Protein AF-A0A7K4GUJ5-F1 (afdb_monomer_lite)

pLDDT: mean 75.89, std 16.21, range [37.47, 93.31]

Radius of gyration: 22.15 Å; chains: 1; bounding box: 46×40×68 Å

Foldseek 3Di:
DDWDADPNDTFDFDPVLLVCLVPVLVVQLVVCCVVCVVVVLVCVCVLCVLLQVLLCVLQVHRWDWDSPPFTWTHDPPDDIDTDDPLLDCSSVLSSLVSCLVRQTDGPDPVLCVCSNVLSVQLSVQLVVVLSVLSSVLSSVLVSCVVVPDDNPVSNVVSSLVSLLVSLVSSCVSCVSVNCSRLVSVVVNVVVVVVVVVVVVVVVVVVPDDDDDDDDDDCVSVVCPSVVVSVVVVVVSVVVVVVD

Structure (mmCIF, N/CA/C/O backbone):
data_AF-A0A7K4GUJ5-F1
#
_entry.id   AF-A0A7K4GUJ5-F1
#
loop_
_atom_site.group_PDB
_atom_site.id
_atom_site.type_symbol
_atom_site.label_atom_id
_atom_site.label_alt_id
_atom_site.label_comp_id
_atom_site.label_asym_id
_atom_site.label_entity_id
_atom_site.label_seq_id
_atom_site.pdbx_PDB_ins_code
_atom_site.Cartn_x
_atom_site.Cartn_y
_atom_site.Cartn_z
_atom_site.occupancy
_atom_site.B_iso_or_equiv
_atom_site.auth_seq_id
_atom_site.auth_comp_id
_atom_site.auth_asym_id
_atom_site.auth_atom_id
_atom_site.pdbx_PDB_model_num
ATOM 1 N N . MET A 1 1 ? -16.084 -4.822 31.247 1.00 50.25 1 MET A N 1
ATOM 2 C CA . MET A 1 1 ? -15.534 -3.849 30.278 1.00 50.25 1 MET A CA 1
ATOM 3 C C . MET A 1 1 ? -14.056 -4.182 30.132 1.00 50.25 1 MET A C 1
ATOM 5 O O . MET A 1 1 ? -13.408 -4.280 31.162 1.00 50.25 1 MET A O 1
ATOM 9 N N . ILE A 1 2 ? -13.553 -4.478 28.930 1.00 56.59 2 ILE A N 1
ATOM 10 C CA . ILE A 1 2 ? -12.142 -4.864 28.743 1.00 56.59 2 ILE A CA 1
ATOM 11 C C . ILE A 1 2 ? -11.337 -3.574 28.574 1.00 56.59 2 ILE A C 1
ATOM 13 O O . ILE A 1 2 ? -11.556 -2.847 27.604 1.00 56.59 2 ILE A O 1
ATOM 17 N N . SER A 1 3 ? -10.479 -3.263 29.542 1.00 58.72 3 SER A N 1
ATOM 18 C CA . SER A 1 3 ? -9.472 -2.205 29.448 1.00 58.72 3 SER A CA 1
ATOM 19 C C . SER A 1 3 ? -8.118 -2.855 29.207 1.00 58.72 3 SER A C 1
ATOM 21 O O . SER A 1 3 ? -7.693 -3.683 30.012 1.00 58.72 3 SER A O 1
ATOM 23 N N . LEU A 1 4 ? -7.464 -2.486 28.108 1.00 64.81 4 LEU A N 1
ATOM 24 C CA . LEU A 1 4 ? -6.113 -2.936 27.790 1.00 64.81 4 LEU A CA 1
ATOM 25 C C . LEU A 1 4 ? -5.139 -1.817 28.152 1.00 64.81 4 LEU A C 1
ATOM 27 O O . LEU A 1 4 ? -5.344 -0.661 27.776 1.00 64.81 4 LEU A O 1
ATOM 31 N N . GLU A 1 5 ? -4.106 -2.161 28.913 1.00 67.06 5 GLU A N 1
ATOM 32 C CA . GLU A 1 5 ? -3.083 -1.220 29.353 1.00 67.06 5 GLU A CA 1
ATOM 33 C C . GLU A 1 5 ? -1.831 -1.388 28.489 1.00 67.06 5 GLU A C 1
ATOM 35 O O . GLU A 1 5 ? -1.254 -2.472 28.414 1.00 67.06 5 GLU A O 1
ATOM 40 N N . PHE A 1 6 ? -1.402 -0.309 27.837 1.00 69.38 6 PHE A N 1
ATOM 41 C CA . PHE A 1 6 ? -0.143 -0.259 27.094 1.00 69.38 6 PHE A CA 1
ATOM 42 C C . PHE A 1 6 ? 0.586 1.031 27.462 1.00 69.38 6 PHE A C 1
ATOM 44 O O . PHE A 1 6 ? 0.001 2.109 27.401 1.00 69.38 6 PHE A O 1
ATOM 51 N N . ARG A 1 7 ? 1.853 0.935 27.886 1.00 68.81 7 ARG A N 1
ATOM 52 C CA . ARG A 1 7 ? 2.652 2.075 28.393 1.00 68.81 7 ARG A CA 1
ATOM 53 C C . ARG A 1 7 ? 1.960 2.888 29.499 1.00 68.81 7 ARG A C 1
ATOM 55 O O . ARG A 1 7 ? 1.984 4.112 29.466 1.00 68.81 7 ARG A O 1
ATOM 62 N N . ARG A 1 8 ? 1.344 2.216 30.480 1.00 75.00 8 ARG A N 1
ATOM 63 C CA . ARG A 1 8 ? 0.594 2.850 31.591 1.00 75.00 8 ARG A CA 1
ATOM 64 C C . ARG A 1 8 ? -0.631 3.662 31.155 1.00 75.00 8 ARG A C 1
ATOM 66 O O . ARG A 1 8 ? -1.187 4.434 31.931 1.00 75.00 8 ARG A O 1
ATOM 73 N N . ILE A 1 9 ? -1.062 3.491 29.909 1.00 75.56 9 ILE A N 1
ATOM 74 C CA . ILE A 1 9 ? -2.242 4.138 29.356 1.00 75.56 9 ILE A CA 1
ATOM 75 C C . ILE A 1 9 ? -3.330 3.084 29.188 1.00 75.56 9 ILE A C 1
ATOM 77 O O . ILE A 1 9 ? -3.122 2.054 28.548 1.00 75.56 9 ILE A O 1
ATOM 81 N N . ASN A 1 10 ? -4.511 3.372 29.735 1.00 78.38 10 ASN A N 1
ATOM 82 C CA . ASN A 1 10 ? -5.691 2.528 29.592 1.00 78.38 10 ASN A CA 1
ATOM 83 C C . ASN A 1 10 ? -6.434 2.863 28.297 1.00 78.38 10 ASN A C 1
ATOM 85 O O . ASN A 1 10 ? -7.106 3.890 28.197 1.00 78.38 10 ASN A O 1
ATOM 89 N N . TYR A 1 11 ? -6.365 1.978 27.312 1.00 76.44 11 TYR A N 1
ATOM 90 C CA . TYR A 1 11 ? -7.096 2.132 26.061 1.00 76.44 11 TYR A CA 1
ATOM 91 C C . TYR A 1 11 ? -8.535 1.656 26.233 1.00 76.44 11 TYR A C 1
ATOM 93 O O . TYR A 1 11 ? -8.802 0.572 26.765 1.00 76.44 11 TYR A O 1
ATOM 101 N N . ARG A 1 12 ? -9.485 2.487 25.794 1.00 77.88 12 ARG A N 1
ATOM 102 C CA . ARG A 1 12 ? -10.918 2.193 25.861 1.00 77.88 12 ARG A CA 1
ATOM 103 C C . ARG A 1 12 ? -11.556 2.448 24.504 1.00 77.88 12 ARG A C 1
ATOM 105 O O . ARG A 1 12 ? -11.736 3.598 24.107 1.00 77.88 12 ARG A O 1
ATOM 112 N N . PHE A 1 13 ? -11.969 1.371 23.847 1.00 79.56 13 PHE A N 1
ATOM 113 C CA . PHE A 1 13 ? -12.686 1.412 22.573 1.00 79.56 13 PHE A CA 1
ATOM 114 C C . PHE A 1 13 ? -14.162 1.055 22.749 1.00 79.56 13 PHE A C 1
ATOM 116 O O . PHE A 1 13 ? -14.580 0.476 23.754 1.00 79.56 13 PHE A O 1
ATOM 123 N N . SER A 1 14 ? -14.982 1.443 21.774 1.00 80.56 14 SER A N 1
ATOM 124 C CA . SER A 1 14 ? -16.356 0.958 21.672 1.00 80.56 14 SER A CA 1
ATOM 125 C C . SER A 1 14 ? -16.379 -0.370 20.911 1.00 80.56 14 SER A C 1
ATOM 127 O O . SER A 1 14 ? -15.678 -0.531 19.914 1.00 80.56 14 SER A O 1
ATOM 129 N N . TRP A 1 15 ? -17.243 -1.305 21.314 1.00 74.75 15 TRP A N 1
ATOM 130 C CA . TRP A 1 15 ? -17.521 -2.506 20.511 1.00 74.75 15 TRP A CA 1
ATOM 131 C C . TRP A 1 15 ? -17.952 -2.156 19.093 1.00 74.75 15 TRP A C 1
ATOM 133 O O . TRP A 1 15 ? -17.469 -2.738 18.127 1.00 74.75 15 TRP A O 1
ATOM 143 N N . LYS A 1 16 ? -18.805 -1.134 18.978 1.00 83.75 16 LYS A N 1
ATOM 144 C CA . LYS A 1 16 ? -19.320 -0.666 17.694 1.00 83.75 16 LYS A CA 1
ATOM 145 C C . LYS A 1 16 ? -18.189 -0.168 16.789 1.00 83.75 16 LYS A C 1
ATOM 147 O O . LYS A 1 16 ? -18.120 -0.593 15.648 1.00 83.75 16 LYS A O 1
ATOM 152 N N . SER A 1 17 ? -17.266 0.652 17.305 1.00 81.44 17 SER A N 1
ATOM 153 C CA . SER A 1 17 ? -16.159 1.200 16.501 1.00 81.44 17 SER A CA 1
ATOM 154 C C . SER A 1 17 ? -15.204 0.118 16.002 1.00 81.44 17 SER A C 1
ATOM 156 O O . SER A 1 17 ? -14.648 0.229 14.918 1.00 81.44 17 SER A O 1
ATOM 158 N N . SER A 1 18 ? -15.034 -0.940 16.789 1.00 77.81 18 SER A N 1
ATOM 159 C CA . SER A 1 18 ? -14.088 -2.005 16.479 1.00 77.81 18 SER A CA 1
ATOM 160 C C . SER A 1 18 ? -14.662 -2.988 15.442 1.00 77.81 18 SER A C 1
ATOM 162 O O . SER A 1 18 ? -13.931 -3.391 14.539 1.00 77.81 18 SER A O 1
ATOM 164 N N . ILE A 1 19 ? -15.971 -3.294 15.477 1.00 80.75 19 ILE A N 1
ATOM 165 C CA . ILE A 1 19 ? -16.645 -4.002 14.366 1.00 80.75 19 ILE A CA 1
ATOM 166 C C . ILE A 1 19 ? -16.632 -3.156 13.098 1.00 80.75 19 ILE A C 1
ATOM 168 O O . ILE A 1 19 ? -16.336 -3.678 12.025 1.00 80.75 19 ILE A O 1
ATOM 172 N N . ILE A 1 20 ? -16.963 -1.864 13.225 1.00 86.94 20 ILE A N 1
ATOM 173 C CA . ILE A 1 20 ? -16.960 -0.943 12.088 1.00 86.94 20 ILE A CA 1
ATOM 174 C C . ILE A 1 20 ? -15.591 -0.995 11.412 1.00 86.94 20 ILE A C 1
ATOM 176 O O . ILE A 1 20 ? -15.532 -1.142 10.204 1.00 86.94 20 ILE A O 1
ATOM 180 N N . PHE A 1 21 ? -14.499 -1.004 12.176 1.00 86.12 21 PHE A N 1
ATOM 181 C CA . PHE A 1 21 ? -13.166 -1.149 11.604 1.00 86.12 21 PHE A CA 1
ATOM 182 C C . PHE A 1 21 ? -12.963 -2.440 10.803 1.00 86.12 21 PHE A C 1
ATOM 184 O O . PHE A 1 21 ? -12.519 -2.362 9.667 1.00 86.12 21 PHE A O 1
ATOM 191 N N . ILE A 1 22 ? -13.325 -3.611 11.330 1.00 84.50 22 ILE A N 1
ATOM 192 C CA . ILE A 1 22 ? -13.100 -4.884 10.619 1.00 84.50 22 ILE A CA 1
ATOM 193 C C . ILE A 1 22 ? -13.935 -4.987 9.337 1.00 84.50 22 ILE A C 1
ATOM 195 O O . ILE A 1 22 ? -13.438 -5.487 8.335 1.00 84.50 22 ILE A O 1
ATOM 199 N N . ILE A 1 23 ? -15.192 -4.537 9.367 1.00 87.62 23 ILE A N 1
ATOM 200 C CA . ILE A 1 23 ? -16.119 -4.699 8.237 1.00 87.62 23 ILE A CA 1
ATOM 201 C C . ILE A 1 23 ? -15.979 -3.550 7.240 1.00 87.62 23 ILE A C 1
ATOM 203 O O . ILE A 1 23 ? -15.863 -3.775 6.038 1.00 87.62 23 ILE A O 1
ATOM 207 N N . PHE A 1 24 ? -15.981 -2.308 7.724 1.00 90.94 24 PHE A N 1
ATOM 208 C CA . PHE A 1 24 ? -15.972 -1.145 6.845 1.00 90.94 24 PHE A CA 1
ATOM 209 C C . PHE A 1 24 ? -14.583 -0.838 6.301 1.00 90.94 24 PHE A C 1
ATOM 211 O O . PHE A 1 24 ? -14.514 -0.269 5.227 1.00 90.94 24 PHE A O 1
ATOM 218 N N . CYS A 1 25 ? -13.479 -1.225 6.954 1.00 89.19 25 CYS A N 1
ATOM 219 C CA . CYS A 1 25 ? -12.147 -1.011 6.374 1.00 89.19 25 CYS A CA 1
ATOM 220 C C . CYS A 1 25 ? -11.978 -1.678 4.993 1.00 89.19 25 CYS A C 1
ATOM 222 O O . CYS A 1 25 ? -11.716 -0.952 4.030 1.00 89.19 25 CYS A O 1
ATOM 224 N N . PRO A 1 26 ? -12.191 -3.001 4.830 1.00 88.69 26 PRO A N 1
ATOM 225 C CA . PRO A 1 26 ? -12.105 -3.634 3.516 1.00 88.69 26 PRO A CA 1
ATOM 226 C C . PRO A 1 26 ? -13.195 -3.138 2.560 1.00 88.69 26 PRO A C 1
ATOM 228 O O . PRO A 1 26 ? -12.907 -2.928 1.386 1.00 88.69 26 PRO A O 1
ATOM 231 N N . LEU A 1 27 ? -14.417 -2.885 3.048 1.00 92.06 27 LEU A N 1
ATOM 232 C CA . LEU A 1 27 ? -15.504 -2.372 2.209 1.00 92.06 27 LEU A CA 1
ATOM 233 C C . LEU A 1 27 ? -15.182 -0.982 1.647 1.00 92.06 27 LEU A C 1
ATOM 235 O O . LEU A 1 27 ? -15.372 -0.728 0.466 1.00 92.06 27 LEU A O 1
ATOM 239 N N . THR A 1 28 ? -14.654 -0.083 2.474 1.00 91.56 28 THR A N 1
ATOM 240 C CA . THR A 1 28 ? -14.244 1.256 2.053 1.00 91.56 28 THR A CA 1
ATOM 241 C C . THR A 1 28 ? -13.042 1.199 1.125 1.00 91.56 28 THR A C 1
ATOM 243 O O . THR A 1 28 ? -13.045 1.918 0.132 1.00 91.56 28 THR A O 1
ATOM 246 N N . ALA A 1 29 ? -12.060 0.329 1.377 1.00 90.50 29 ALA A N 1
ATOM 247 C CA . ALA A 1 29 ? -10.963 0.115 0.436 1.00 90.50 29 ALA A CA 1
ATOM 248 C C . ALA A 1 29 ? -11.488 -0.352 -0.933 1.00 90.50 29 ALA A C 1
ATOM 250 O O . ALA A 1 29 ? -11.124 0.218 -1.958 1.00 90.50 29 ALA A O 1
ATOM 251 N N . PHE A 1 30 ? -12.410 -1.318 -0.948 1.00 88.81 30 PHE A N 1
ATOM 252 C CA . PHE A 1 30 ? -13.053 -1.804 -2.167 1.00 88.81 30 PHE A CA 1
ATOM 253 C C . PHE A 1 30 ? -13.833 -0.701 -2.897 1.00 88.81 30 PHE A C 1
ATOM 255 O O . PHE A 1 30 ? -13.626 -0.492 -4.089 1.00 88.81 30 PHE A O 1
ATOM 262 N N . CYS A 1 31 ? -14.673 0.063 -2.191 1.00 90.75 31 CYS A N 1
ATOM 263 C CA . CYS A 1 31 ? -15.413 1.180 -2.784 1.00 90.75 31 CYS A CA 1
ATOM 264 C C . CYS A 1 31 ? -14.477 2.241 -3.370 1.00 90.75 31 CYS A C 1
ATOM 266 O O . CYS A 1 31 ? -14.735 2.740 -4.463 1.00 90.75 31 CYS A O 1
ATOM 268 N N . ILE A 1 32 ? -13.389 2.575 -2.665 1.00 88.56 32 ILE A N 1
ATOM 269 C CA . ILE A 1 32 ? -12.390 3.514 -3.175 1.00 88.56 32 ILE A CA 1
ATOM 270 C C . ILE A 1 32 ? -11.791 2.954 -4.463 1.00 88.56 32 ILE A C 1
ATOM 272 O O . ILE A 1 32 ? -11.833 3.671 -5.454 1.00 88.56 32 ILE A O 1
ATOM 276 N N . ILE A 1 33 ? -11.325 1.697 -4.497 1.00 85.69 33 ILE A N 1
ATOM 277 C CA . ILE A 1 33 ? -10.769 1.060 -5.710 1.00 85.69 33 ILE A CA 1
ATOM 278 C C . ILE A 1 33 ? -11.757 1.129 -6.882 1.00 85.69 33 ILE A C 1
ATOM 280 O O . ILE A 1 33 ? -11.376 1.524 -7.979 1.00 85.69 33 ILE A O 1
ATOM 284 N N . MET A 1 34 ? -13.034 0.815 -6.658 1.00 85.06 34 MET A N 1
ATOM 285 C CA . MET A 1 34 ? -14.045 0.838 -7.722 1.00 85.06 34 MET A CA 1
ATOM 286 C C . MET A 1 34 ? -14.262 2.241 -8.303 1.00 85.06 34 MET A C 1
ATOM 288 O O . MET A 1 34 ? -14.329 2.399 -9.519 1.00 85.06 34 MET A O 1
ATOM 292 N N . ILE A 1 35 ? -14.343 3.267 -7.450 1.00 85.31 35 ILE A N 1
ATOM 293 C CA . ILE A 1 35 ? -14.549 4.661 -7.885 1.00 85.31 35 ILE A CA 1
ATOM 294 C C . ILE A 1 35 ? -13.315 5.191 -8.620 1.00 85.31 35 ILE A C 1
ATOM 296 O O . ILE A 1 35 ? -13.405 5.939 -9.590 1.00 85.31 35 ILE A O 1
ATOM 300 N N . THR A 1 36 ? -12.143 4.825 -8.130 1.00 78.12 36 THR A N 1
ATOM 301 C CA . THR A 1 36 ? -10.866 5.399 -8.554 1.00 78.12 36 THR A CA 1
ATOM 302 C C . THR A 1 36 ? -10.216 4.665 -9.704 1.00 78.12 36 THR A C 1
ATOM 304 O O . THR A 1 36 ? -9.439 5.307 -10.393 1.00 78.12 36 THR A O 1
ATOM 307 N N . ASN A 1 37 ? -10.552 3.400 -9.978 1.00 75.44 37 ASN A N 1
ATOM 308 C CA . ASN A 1 37 ? -10.094 2.698 -11.182 1.00 75.44 37 ASN A CA 1
ATOM 309 C C . ASN A 1 37 ? -10.366 3.530 -12.444 1.00 75.44 37 ASN A C 1
ATOM 311 O O . ASN A 1 37 ? -9.532 3.576 -13.344 1.00 75.44 37 ASN A O 1
ATOM 315 N N . TYR A 1 38 ? -11.480 4.268 -12.464 1.00 71.19 38 TYR A N 1
ATOM 316 C CA . TYR A 1 38 ? -11.813 5.196 -13.543 1.00 71.19 38 TYR A CA 1
ATOM 317 C C . TYR A 1 38 ? -10.855 6.396 -13.625 1.00 71.19 38 TYR A C 1
ATOM 319 O O . TYR A 1 38 ? -10.389 6.763 -14.700 1.00 71.19 38 TYR A O 1
ATOM 327 N N . PHE A 1 39 ? -10.517 6.997 -12.483 1.00 70.12 39 PHE A N 1
ATOM 328 C CA . PHE A 1 39 ? -9.589 8.129 -12.422 1.00 70.12 39 PHE A CA 1
ATOM 329 C C . PHE A 1 39 ? -8.130 7.706 -12.605 1.00 70.12 39 PHE A C 1
ATOM 331 O O . PHE A 1 39 ? -7.321 8.481 -13.105 1.00 70.12 39 PHE A O 1
ATOM 338 N N . TRP A 1 40 ? -7.774 6.487 -12.207 1.00 68.19 40 TRP A N 1
ATOM 339 C CA . TRP A 1 40 ? -6.390 6.040 -12.133 1.00 68.19 40 TRP A CA 1
ATOM 340 C C . TRP A 1 40 ? -5.751 5.875 -13.507 1.00 68.19 40 TRP A C 1
ATOM 342 O O . TRP A 1 40 ? -4.571 6.175 -13.648 1.00 68.19 40 TRP A O 1
ATOM 352 N N . LEU A 1 41 ? -6.531 5.528 -14.535 1.00 65.94 41 LEU A N 1
ATOM 353 C CA . LEU A 1 41 ? -6.080 5.578 -15.930 1.00 65.94 41 LEU A CA 1
ATOM 354 C C . LEU A 1 41 ? -5.514 6.970 -16.292 1.00 65.94 41 LEU A C 1
ATOM 356 O O . LEU A 1 41 ? -4.513 7.097 -16.992 1.00 65.94 41 LEU A O 1
ATOM 360 N N . TYR A 1 42 ? -6.057 8.049 -15.735 1.00 70.31 42 TYR A N 1
ATOM 361 C CA . TYR A 1 42 ? -5.536 9.391 -16.006 1.00 70.31 42 TYR A CA 1
ATOM 362 C C . TYR A 1 42 ? -4.269 9.732 -15.204 1.00 70.31 42 TYR A C 1
ATOM 364 O O . TYR A 1 42 ? -3.454 10.528 -15.667 1.00 70.31 42 TYR A O 1
ATOM 372 N N . PHE A 1 43 ? -4.063 9.124 -14.029 1.00 70.88 43 PHE A N 1
ATOM 373 C CA . PHE A 1 43 ? -2.908 9.400 -13.157 1.00 70.88 43 PHE A CA 1
ATOM 374 C C . PHE A 1 43 ? -1.742 8.422 -13.335 1.00 70.88 43 PHE A C 1
ATOM 376 O O . PHE A 1 43 ? -0.619 8.721 -12.928 1.00 70.88 43 PHE A O 1
ATOM 383 N N . PHE A 1 44 ? -1.969 7.277 -13.974 1.00 73.31 44 PHE A N 1
ATOM 384 C CA . PHE A 1 44 ? -0.937 6.274 -14.221 1.00 73.31 44 PHE A CA 1
ATOM 385 C C . PHE A 1 44 ? 0.301 6.799 -14.981 1.00 73.31 44 PHE A C 1
ATOM 387 O O . PHE A 1 44 ? 1.413 6.392 -14.638 1.00 73.31 44 PHE A O 1
ATOM 394 N N . PRO A 1 45 ? 0.194 7.756 -15.928 1.00 74.44 45 PRO A N 1
ATOM 395 C CA . PRO A 1 45 ? 1.369 8.365 -16.557 1.00 74.44 45 PRO A CA 1
ATO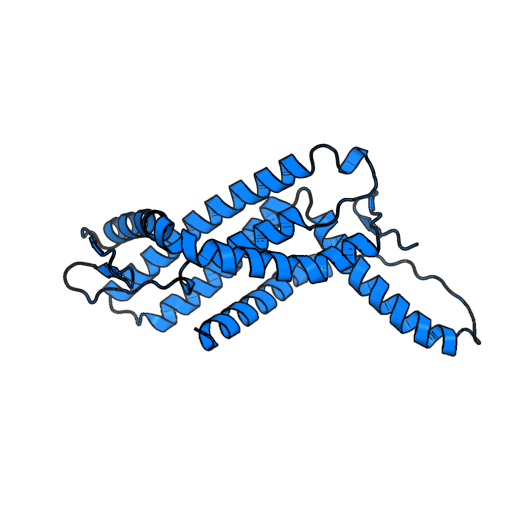M 396 C C . PRO A 1 45 ? 2.299 9.073 -15.564 1.00 74.44 45 PRO A C 1
ATOM 398 O O . PRO A 1 45 ? 3.516 8.918 -15.644 1.00 74.44 45 PRO A O 1
ATOM 401 N N . LEU A 1 46 ? 1.741 9.791 -14.581 1.00 76.88 46 LEU A N 1
ATOM 402 C CA . LEU A 1 46 ? 2.519 10.436 -13.513 1.00 76.88 46 LEU A CA 1
ATOM 403 C C . LEU A 1 46 ? 3.230 9.404 -12.631 1.00 76.88 46 LEU A C 1
ATOM 405 O O . LEU A 1 46 ? 4.252 9.710 -12.022 1.00 76.88 46 LEU A O 1
ATOM 409 N N . TYR A 1 47 ? 2.691 8.186 -12.574 1.00 77.25 47 TYR A N 1
ATOM 410 C CA . TYR A 1 47 ? 3.263 7.076 -11.832 1.00 77.25 47 TYR A CA 1
ATOM 411 C C . TYR A 1 47 ? 4.416 6.390 -12.587 1.00 77.25 47 TYR A C 1
ATOM 413 O O . TYR A 1 47 ? 5.460 6.123 -11.994 1.00 77.25 47 TYR A O 1
ATOM 421 N N . ILE A 1 48 ? 4.275 6.145 -13.895 1.00 80.88 48 ILE A N 1
ATOM 422 C CA . ILE A 1 48 ? 5.352 5.537 -14.698 1.00 80.88 48 ILE A CA 1
ATOM 423 C C . ILE A 1 48 ? 6.496 6.519 -14.934 1.00 80.88 48 ILE A C 1
ATOM 425 O O . ILE A 1 48 ? 7.644 6.099 -15.037 1.00 80.88 48 ILE A O 1
ATOM 429 N N . PHE A 1 49 ? 6.218 7.819 -15.012 1.00 86.75 49 PHE A N 1
ATOM 430 C CA . PHE A 1 49 ? 7.216 8.806 -15.412 1.00 86.75 49 PHE A CA 1
ATOM 431 C C . PHE A 1 49 ? 8.515 8.770 -14.573 1.00 86.75 49 PHE A C 1
ATOM 433 O O . PHE A 1 49 ? 9.587 8.626 -15.168 1.00 86.75 49 PHE A O 1
ATOM 440 N N . PRO A 1 50 ? 8.479 8.779 -13.223 1.00 89.12 50 PRO A N 1
ATOM 441 C CA . PRO A 1 50 ? 9.688 8.616 -12.411 1.00 89.12 50 PRO A CA 1
ATOM 442 C C . PRO A 1 50 ? 10.395 7.278 -12.637 1.00 89.12 50 PRO A C 1
ATOM 444 O O . PRO A 1 50 ? 11.623 7.232 -12.681 1.00 89.12 50 PRO A O 1
ATOM 447 N N . ALA A 1 51 ? 9.638 6.192 -12.823 1.00 86.81 51 ALA A N 1
ATOM 448 C CA . ALA A 1 51 ? 10.206 4.884 -13.127 1.00 86.81 51 ALA A CA 1
ATOM 449 C C . ALA A 1 51 ? 10.908 4.874 -14.495 1.00 86.81 51 ALA A C 1
ATOM 451 O O . ALA A 1 51 ? 11.982 4.294 -14.618 1.00 86.81 51 ALA A O 1
ATOM 452 N N . GLY A 1 52 ? 10.363 5.556 -15.504 1.00 88.00 52 GLY A N 1
ATOM 453 C CA . GLY A 1 52 ? 10.984 5.697 -16.822 1.00 88.00 52 GLY A CA 1
ATOM 454 C C . GLY A 1 52 ? 12.275 6.509 -16.794 1.00 88.00 52 GLY A C 1
ATOM 455 O O . GLY A 1 52 ? 13.254 6.116 -17.431 1.00 88.00 52 GLY A O 1
ATOM 456 N N . ILE A 1 53 ? 12.323 7.579 -15.993 1.00 90.50 53 ILE A N 1
ATOM 457 C CA . ILE A 1 53 ? 13.561 8.334 -15.745 1.00 90.50 53 ILE A CA 1
ATOM 458 C C . ILE A 1 53 ? 14.609 7.431 -15.089 1.00 90.50 53 ILE A C 1
ATOM 460 O O . ILE A 1 53 ? 15.722 7.318 -15.597 1.00 90.50 53 ILE A O 1
ATOM 464 N N . LEU A 1 54 ? 14.254 6.751 -13.994 1.00 91.50 54 LEU A N 1
ATOM 465 C CA . LEU A 1 54 ? 15.171 5.849 -13.286 1.00 91.50 54 LEU A CA 1
ATOM 466 C C . LEU A 1 54 ? 15.659 4.707 -14.184 1.00 91.50 54 LEU A C 1
ATOM 468 O O . LEU A 1 54 ? 16.843 4.385 -14.178 1.00 91.50 54 LEU A O 1
ATOM 472 N N . THR A 1 55 ? 14.769 4.133 -14.993 1.00 88.00 55 THR A N 1
ATOM 473 C CA . THR A 1 55 ? 15.127 3.083 -15.956 1.00 88.00 55 THR A CA 1
ATOM 474 C C . THR A 1 55 ? 16.109 3.614 -16.989 1.00 88.00 55 THR A C 1
ATOM 476 O O . THR A 1 55 ? 17.099 2.952 -17.281 1.00 88.00 55 THR A O 1
ATOM 479 N N . SER A 1 56 ? 15.884 4.829 -17.494 1.00 89.50 56 SER A N 1
ATOM 480 C CA . SER A 1 56 ? 16.788 5.445 -18.467 1.00 89.50 56 SER A CA 1
ATOM 481 C C . SER A 1 56 ? 18.186 5.662 -17.888 1.00 89.50 56 SER A C 1
ATOM 483 O O . SER A 1 56 ? 19.178 5.439 -18.577 1.00 89.50 56 SER A O 1
ATOM 485 N N . ILE A 1 57 ? 18.267 6.032 -16.604 1.00 90.62 57 ILE A N 1
ATOM 486 C CA . ILE A 1 57 ? 19.532 6.162 -15.869 1.00 90.62 57 ILE A CA 1
ATOM 487 C C . ILE A 1 57 ? 20.219 4.799 -15.719 1.00 90.62 57 ILE A C 1
ATOM 489 O O . ILE A 1 57 ? 21.409 4.693 -15.997 1.00 90.62 57 ILE A O 1
ATOM 493 N N . PHE A 1 58 ? 19.495 3.756 -15.304 1.00 88.88 58 PHE A N 1
ATOM 494 C CA . PHE A 1 58 ? 20.081 2.427 -15.088 1.00 88.88 58 PHE A CA 1
ATOM 495 C C . PHE A 1 58 ? 20.519 1.734 -16.376 1.00 88.88 58 PHE A C 1
ATOM 497 O O . PHE A 1 58 ? 21.546 1.066 -16.393 1.00 88.88 58 PHE A O 1
ATOM 504 N N . VAL A 1 59 ? 19.749 1.888 -17.450 1.00 88.62 59 VAL A N 1
ATOM 505 C CA . VAL A 1 59 ? 20.054 1.284 -18.751 1.00 88.62 59 VAL A CA 1
ATOM 506 C C . VAL A 1 59 ? 21.066 2.121 -19.544 1.00 88.62 59 VAL A C 1
ATOM 508 O O . VAL A 1 59 ? 21.743 1.600 -20.425 1.00 88.62 59 VAL A O 1
ATOM 511 N N . GLY A 1 60 ? 21.181 3.421 -19.258 1.00 88.44 60 GLY A N 1
ATOM 512 C CA . GLY A 1 60 ? 22.006 4.342 -20.043 1.00 88.44 60 GLY A CA 1
ATOM 513 C C . GLY A 1 60 ? 21.409 4.676 -21.416 1.00 88.44 60 GLY A C 1
ATOM 514 O O . GLY A 1 60 ? 22.129 5.113 -22.311 1.00 88.44 60 GLY A O 1
ATOM 515 N N . LYS A 1 61 ? 20.098 4.471 -21.601 1.00 87.12 61 LYS A N 1
ATOM 516 C CA . LYS A 1 61 ? 19.361 4.784 -22.836 1.00 87.12 61 LYS A CA 1
ATOM 517 C C . LYS A 1 61 ? 18.055 5.505 -22.517 1.00 87.12 61 LYS A C 1
ATOM 519 O O . LYS A 1 61 ? 17.428 5.222 -21.502 1.00 87.12 61 LYS A O 1
ATOM 524 N N . ILE A 1 62 ? 17.607 6.394 -23.403 1.00 86.12 62 ILE A N 1
ATOM 525 C CA . ILE A 1 62 ? 16.320 7.086 -23.238 1.00 86.12 62 ILE A CA 1
ATOM 526 C C . ILE A 1 62 ? 15.187 6.079 -23.444 1.00 86.12 62 ILE A C 1
ATOM 528 O O . ILE A 1 62 ? 14.995 5.571 -24.547 1.00 86.12 62 ILE A O 1
ATOM 532 N N . CYS A 1 63 ? 14.439 5.798 -22.381 1.00 83.81 63 CYS A N 1
ATOM 533 C CA . CYS A 1 63 ? 13.247 4.962 -22.450 1.00 83.81 63 CYS A CA 1
ATOM 534 C C . CYS A 1 63 ? 12.044 5.805 -22.877 1.00 83.81 63 CYS A C 1
ATOM 536 O O . CYS A 1 63 ? 11.839 6.910 -22.368 1.00 83.81 63 CYS A O 1
ATOM 538 N N . THR A 1 64 ? 11.216 5.277 -23.774 1.00 84.00 64 THR A N 1
ATOM 539 C CA . THR A 1 64 ? 9.977 5.934 -24.197 1.00 84.00 64 THR A CA 1
ATOM 540 C C . THR A 1 64 ? 8.784 5.348 -23.451 1.00 84.00 64 THR A C 1
ATOM 542 O O . THR A 1 64 ? 8.693 4.142 -23.213 1.00 84.00 64 THR A O 1
ATOM 545 N N . ILE A 1 65 ? 7.860 6.220 -23.046 1.00 81.69 65 ILE A N 1
ATOM 546 C CA . ILE A 1 65 ? 6.593 5.830 -22.426 1.00 81.69 65 ILE A CA 1
ATOM 547 C C . ILE A 1 65 ? 5.519 5.956 -23.501 1.00 81.69 65 ILE A C 1
ATOM 549 O O . ILE A 1 65 ? 5.254 7.060 -23.974 1.00 81.69 65 ILE A O 1
ATOM 553 N N . SER A 1 66 ? 4.901 4.840 -23.880 1.00 80.12 66 SER A N 1
ATOM 554 C CA . SER A 1 66 ? 3.724 4.859 -24.750 1.00 80.12 66 SER A CA 1
ATOM 555 C C . SER A 1 66 ? 2.459 4.838 -23.904 1.00 80.12 66 SER A C 1
ATOM 557 O O . SER A 1 66 ? 2.313 4.004 -23.007 1.00 80.12 66 SER A O 1
ATOM 559 N N . LEU A 1 67 ? 1.544 5.760 -24.202 1.00 72.25 67 LEU A N 1
ATOM 560 C CA . LEU A 1 67 ? 0.281 5.967 -23.486 1.00 72.25 67 LEU A CA 1
ATOM 561 C C . LEU A 1 67 ? -0.910 5.247 -24.144 1.00 72.25 67 LEU A C 1
ATOM 563 O O . LEU A 1 67 ? -2.053 5.663 -23.969 1.00 72.25 67 LEU A O 1
ATOM 567 N N . ASN A 1 68 ? -0.660 4.182 -24.909 1.00 66.25 68 ASN A N 1
ATOM 568 C CA . ASN A 1 68 ? -1.734 3.334 -25.433 1.00 66.25 68 ASN A CA 1
ATOM 569 C C . ASN A 1 68 ? -2.473 2.592 -24.298 1.00 66.25 68 ASN A C 1
ATOM 571 O O . ASN A 1 68 ? -2.076 2.653 -23.137 1.00 66.25 68 ASN A O 1
ATOM 575 N N . THR A 1 69 ? -3.550 1.872 -24.639 1.00 58.72 69 THR A N 1
ATOM 576 C CA . THR A 1 69 ? -4.468 1.189 -23.698 1.00 58.72 69 THR A CA 1
ATOM 577 C C . THR A 1 69 ? -3.782 0.335 -22.626 1.00 58.72 69 THR A C 1
ATOM 579 O O . THR A 1 69 ? -4.326 0.180 -21.538 1.00 58.72 69 THR A O 1
ATOM 582 N N . ASN A 1 70 ? -2.580 -0.168 -22.912 1.00 64.50 70 ASN A N 1
ATOM 583 C CA . ASN A 1 70 ? -1.684 -0.786 -21.947 1.00 64.50 70 ASN A CA 1
ATOM 584 C C . ASN A 1 70 ? -0.411 0.058 -21.915 1.00 64.50 70 ASN A C 1
ATOM 586 O O . ASN A 1 70 ? 0.366 0.005 -22.865 1.00 64.50 70 ASN A O 1
ATOM 590 N N . TYR A 1 71 ? -0.208 0.862 -20.873 1.00 73.56 71 TYR A N 1
ATOM 591 C CA . TYR A 1 71 ? 0.974 1.717 -20.772 1.00 73.56 71 TYR A CA 1
ATOM 592 C C . TYR A 1 71 ? 2.239 0.874 -20.906 1.00 73.56 71 TYR A C 1
ATOM 594 O O . TYR A 1 71 ? 2.442 -0.075 -20.141 1.00 73.56 71 TYR A O 1
ATOM 602 N N . THR A 1 72 ? 3.094 1.215 -21.865 1.00 79.50 72 THR A N 1
ATOM 603 C CA . THR A 1 72 ? 4.331 0.468 -22.101 1.00 79.50 72 THR A CA 1
ATOM 604 C C . THR A 1 72 ? 5.536 1.337 -21.836 1.00 79.50 72 THR A C 1
ATOM 606 O O . THR A 1 72 ? 5.608 2.464 -22.333 1.00 79.50 72 THR A O 1
ATOM 609 N N . LEU A 1 73 ? 6.516 0.782 -21.127 1.00 82.38 73 LEU A N 1
ATOM 610 C CA . LEU A 1 73 ? 7.862 1.332 -21.132 1.00 82.38 73 LEU A CA 1
ATOM 611 C C . LEU A 1 73 ? 8.687 0.581 -22.173 1.00 82.38 73 LEU A C 1
ATOM 613 O O . LEU A 1 73 ? 8.848 -0.638 -22.083 1.00 82.38 73 LEU A O 1
ATOM 617 N N . GLN A 1 74 ? 9.196 1.307 -23.160 1.00 83.00 74 GLN A N 1
ATOM 618 C CA . GLN A 1 74 ? 10.025 0.747 -24.213 1.00 83.00 74 GLN A CA 1
ATOM 619 C C . GLN A 1 74 ? 11.475 1.180 -24.004 1.00 83.00 74 GLN A C 1
ATOM 621 O O . GLN A 1 74 ? 11.803 2.368 -23.990 1.00 83.00 74 GLN A O 1
ATOM 626 N N . VAL A 1 75 ? 12.339 0.186 -23.823 1.00 81.19 75 VAL A N 1
ATOM 627 C CA . VAL A 1 75 ? 13.792 0.358 -23.825 1.00 81.19 75 VAL A CA 1
ATOM 628 C C . VAL A 1 75 ? 14.277 0.200 -25.271 1.00 81.19 75 VAL A C 1
ATOM 630 O O . VAL A 1 75 ? 13.817 -0.725 -25.949 1.00 81.19 75 VAL A O 1
ATOM 633 N N . PRO A 1 76 ? 15.185 1.057 -25.776 1.00 77.69 76 PRO A N 1
ATOM 634 C CA . PRO A 1 76 ? 15.699 0.903 -27.132 1.00 77.69 76 PRO A CA 1
ATOM 635 C C . PRO A 1 76 ? 16.391 -0.453 -27.316 1.00 77.69 76 PRO A C 1
ATOM 637 O O . PRO A 1 76 ? 17.189 -0.871 -26.472 1.00 77.69 76 PRO A O 1
ATOM 640 N N . ASP A 1 77 ? 16.088 -1.113 -28.435 1.00 77.06 77 ASP A N 1
ATOM 641 C CA . ASP A 1 77 ? 16.585 -2.448 -28.805 1.00 77.06 77 ASP A CA 1
ATOM 642 C C . ASP A 1 77 ? 16.067 -3.594 -27.915 1.00 77.06 77 ASP A C 1
ATOM 644 O O . ASP A 1 77 ? 16.689 -4.648 -27.808 1.00 77.06 77 ASP A O 1
ATOM 648 N N . SER A 1 78 ? 14.935 -3.406 -27.231 1.00 76.75 78 SER A N 1
ATOM 649 C CA . SER A 1 78 ? 14.310 -4.435 -26.390 1.00 76.75 78 SER A CA 1
ATOM 650 C C . SER A 1 78 ? 12.796 -4.495 -26.585 1.00 76.75 78 SER A C 1
ATOM 652 O O . SER A 1 78 ? 12.169 -3.571 -27.107 1.00 76.75 78 SER A O 1
ATOM 654 N N . VAL A 1 79 ? 12.198 -5.610 -26.159 1.00 74.50 79 VAL A N 1
ATOM 655 C CA . VAL A 1 79 ? 10.740 -5.770 -26.140 1.00 74.50 79 VAL A CA 1
ATOM 656 C C . VAL A 1 79 ? 10.156 -4.827 -25.086 1.00 74.50 79 VAL A C 1
ATOM 658 O O . VAL A 1 79 ? 10.675 -4.728 -23.974 1.00 74.50 79 VAL A O 1
ATOM 661 N N . GLY A 1 80 ? 9.087 -4.112 -25.443 1.00 77.06 80 GLY A N 1
ATOM 662 C CA . GLY A 1 80 ? 8.389 -3.224 -24.517 1.00 77.06 80 GLY A CA 1
ATOM 663 C C . GLY A 1 80 ? 7.791 -3.991 -23.338 1.00 77.06 80 GLY A C 1
ATOM 664 O O . GLY A 1 80 ? 7.225 -5.071 -23.508 1.00 77.06 80 GLY A O 1
ATOM 665 N N . VAL A 1 81 ? 7.902 -3.417 -22.141 1.00 80.69 81 VAL A N 1
ATOM 666 C CA . VAL A 1 81 ? 7.306 -3.971 -20.922 1.00 80.69 81 VAL A CA 1
ATOM 667 C C . VAL A 1 81 ? 5.945 -3.320 -20.704 1.00 80.69 81 VAL A C 1
ATOM 669 O O . VAL A 1 81 ? 5.842 -2.092 -20.643 1.00 80.69 81 VAL A O 1
ATOM 672 N N . TYR A 1 82 ? 4.905 -4.146 -20.589 1.00 80.62 82 TYR A N 1
ATOM 673 C CA . TYR A 1 82 ? 3.531 -3.708 -20.350 1.00 80.62 82 TYR A CA 1
ATOM 674 C C . TYR A 1 82 ? 3.271 -3.549 -18.855 1.00 80.62 82 TYR A C 1
ATOM 676 O O . TYR A 1 82 ? 3.574 -4.445 -18.069 1.00 80.62 82 TYR A O 1
ATOM 684 N N . PHE A 1 83 ? 2.657 -2.433 -18.472 1.00 75.31 83 PHE A N 1
ATOM 685 C CA . PHE A 1 83 ? 2.252 -2.175 -17.097 1.00 75.31 83 PHE A CA 1
ATOM 686 C C . PHE A 1 83 ? 0.739 -2.243 -16.970 1.00 75.31 83 PHE A C 1
ATOM 688 O O . PHE A 1 83 ? 0.004 -1.569 -17.692 1.00 75.31 83 PHE A O 1
ATOM 695 N N . THR A 1 84 ? 0.280 -3.032 -16.003 1.00 73.81 84 THR A N 1
ATOM 696 C CA . THR A 1 84 ? -1.127 -3.082 -15.607 1.00 73.81 84 THR A CA 1
ATOM 697 C C . THR A 1 84 ? -1.335 -2.320 -14.300 1.00 73.81 84 THR A C 1
ATOM 699 O O . THR A 1 84 ? -0.386 -1.957 -13.597 1.00 73.81 84 THR A O 1
ATOM 702 N N . LEU A 1 85 ? -2.600 -2.114 -13.929 1.00 67.62 85 LEU A N 1
ATOM 703 C CA . LEU A 1 85 ? -2.985 -1.606 -12.608 1.00 67.62 85 LEU A CA 1
ATOM 704 C C . LEU A 1 85 ? -2.358 -2.408 -11.454 1.00 67.62 85 LEU A C 1
ATOM 706 O O . LEU A 1 85 ? -2.045 -1.821 -10.420 1.00 67.62 85 LEU A O 1
ATOM 710 N N . GLY A 1 86 ? -2.119 -3.711 -11.639 1.00 69.12 86 GLY A N 1
ATOM 711 C CA . GLY A 1 86 ? -1.464 -4.567 -10.644 1.00 69.12 86 GLY A CA 1
ATOM 712 C C . GLY A 1 86 ? -0.015 -4.167 -10.352 1.00 69.12 86 GLY A C 1
ATOM 713 O O . GLY A 1 86 ? 0.455 -4.322 -9.231 1.00 69.12 86 GLY A O 1
ATOM 714 N N . CYS A 1 87 ? 0.677 -3.541 -11.306 1.00 75.94 87 CYS A N 1
ATOM 715 C CA . CYS A 1 87 ? 2.037 -3.043 -11.092 1.00 75.94 87 CYS A CA 1
ATOM 716 C C . CYS A 1 87 ? 2.067 -1.761 -10.232 1.00 75.94 87 CYS A C 1
ATOM 718 O O . CYS A 1 87 ? 3.137 -1.328 -9.793 1.00 75.94 87 CYS A O 1
ATOM 720 N N . SER A 1 88 ? 0.913 -1.140 -9.982 1.00 80.56 88 SER A N 1
ATOM 721 C CA . SER A 1 88 ? 0.770 0.098 -9.219 1.00 80.56 88 SER A CA 1
ATOM 722 C C . SER A 1 88 ? 0.807 -0.142 -7.705 1.00 80.56 88 SER A C 1
ATOM 724 O O . SER A 1 88 ? 0.228 -1.117 -7.233 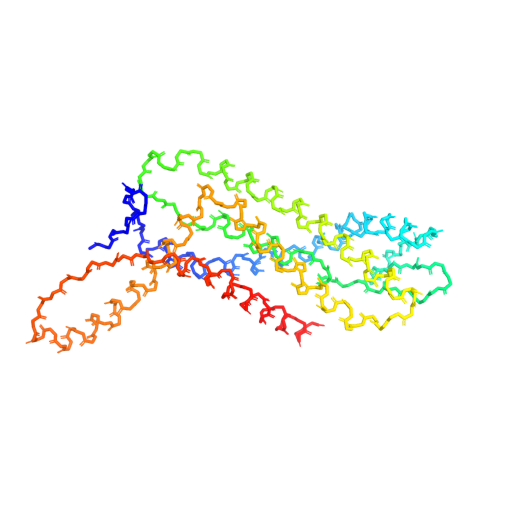1.00 80.56 88 SER A O 1
ATOM 726 N N . PRO A 1 89 ? 1.342 0.786 -6.884 1.00 83.69 89 PRO A N 1
ATOM 727 C CA . PRO A 1 89 ? 1.201 0.695 -5.429 1.00 83.69 89 PRO A CA 1
ATOM 728 C C . PRO A 1 89 ? -0.212 1.085 -4.966 1.00 83.69 89 PRO A C 1
ATOM 730 O O . PRO A 1 89 ? -0.498 1.128 -3.768 1.00 83.69 89 PRO A O 1
ATOM 733 N N . TYR A 1 90 ? -1.088 1.410 -5.918 1.00 83.75 90 TYR A N 1
ATOM 734 C CA . TYR A 1 90 ? -2.420 1.935 -5.704 1.00 83.75 90 TYR A CA 1
ATOM 735 C C . TYR A 1 90 ? -3.266 1.115 -4.715 1.00 83.75 90 TYR A C 1
ATOM 737 O O . TYR A 1 90 ? -3.755 1.711 -3.750 1.00 83.75 90 TYR A O 1
ATOM 745 N N . PRO A 1 91 ? -3.381 -0.227 -4.837 1.00 84.00 91 PRO A N 1
ATOM 746 C CA . PRO A 1 91 ? -4.200 -1.009 -3.908 1.00 84.00 91 PRO A CA 1
ATOM 747 C C . PRO A 1 91 ? -3.731 -0.883 -2.451 1.00 84.00 91 PRO A C 1
ATOM 749 O O . PRO A 1 91 ? -4.549 -0.764 -1.536 1.00 84.00 91 PRO A O 1
ATOM 752 N N . ALA A 1 92 ? -2.412 -0.839 -2.229 1.00 85.19 92 ALA A N 1
ATOM 753 C CA . ALA A 1 92 ? -1.834 -0.669 -0.898 1.00 85.19 92 ALA A CA 1
ATOM 754 C C . ALA A 1 92 ? -2.117 0.731 -0.331 1.00 85.19 92 ALA A C 1
ATOM 756 O O . ALA A 1 92 ? -2.537 0.858 0.819 1.00 85.19 92 ALA A O 1
ATOM 757 N N . ILE A 1 93 ? -1.958 1.782 -1.144 1.00 89.00 93 ILE A N 1
ATOM 758 C CA . ILE A 1 93 ? -2.256 3.167 -0.742 1.00 89.00 93 ILE A CA 1
ATOM 759 C C . ILE A 1 93 ? -3.734 3.310 -0.359 1.00 89.00 93 ILE A C 1
ATOM 761 O O . ILE A 1 93 ? -4.049 3.917 0.665 1.00 89.00 93 ILE A O 1
ATOM 765 N N . VAL A 1 94 ? -4.648 2.712 -1.126 1.00 89.81 94 VAL A N 1
ATOM 766 C CA . VAL A 1 94 ? -6.084 2.731 -0.813 1.00 89.81 94 VAL A CA 1
ATOM 767 C C . VAL A 1 94 ? -6.396 2.010 0.489 1.00 89.81 94 VAL A C 1
ATOM 769 O O . VAL A 1 94 ? -7.153 2.528 1.313 1.00 89.81 94 VAL A O 1
ATOM 772 N N . LEU A 1 95 ? -5.798 0.839 0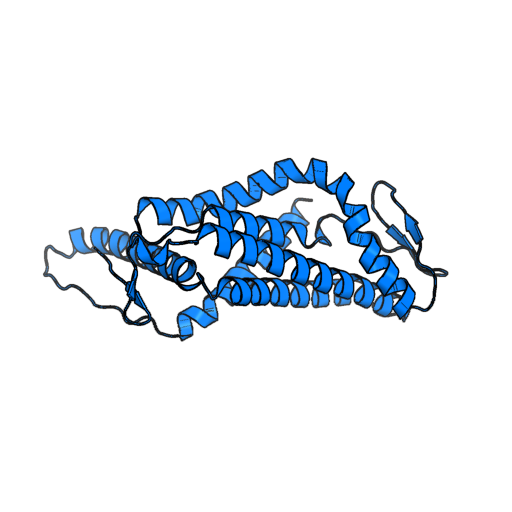.707 1.00 89.25 95 LEU A N 1
ATOM 773 C CA . LEU A 1 95 ? -5.959 0.113 1.961 1.00 89.25 95 LEU A CA 1
ATOM 774 C C . LEU A 1 95 ? -5.481 0.962 3.148 1.00 89.25 95 LEU A C 1
ATOM 776 O O . LEU A 1 95 ? -6.173 1.068 4.160 1.00 89.25 95 LEU A O 1
ATOM 780 N N . PHE A 1 96 ? -4.333 1.625 3.015 1.00 91.44 96 PHE A N 1
ATOM 781 C CA . PHE A 1 96 ? -3.799 2.518 4.044 1.00 91.44 96 PHE A CA 1
ATOM 782 C C . PHE A 1 96 ? -4.688 3.738 4.280 1.00 91.44 96 PHE A C 1
ATOM 784 O O . PHE A 1 96 ? -4.898 4.121 5.434 1.00 91.44 96 PHE A O 1
ATOM 791 N N . LEU A 1 97 ? -5.281 4.304 3.228 1.00 92.62 97 LEU A N 1
ATOM 792 C CA . LEU A 1 97 ? -6.273 5.370 3.349 1.00 92.62 97 LEU A CA 1
ATOM 793 C C . LEU A 1 97 ? -7.507 4.897 4.128 1.00 92.62 97 LEU A C 1
ATOM 795 O O . LEU A 1 97 ? -7.928 5.568 5.072 1.00 92.62 97 LEU A O 1
ATOM 799 N N . ALA A 1 98 ? -8.051 3.726 3.794 1.00 91.75 98 ALA A N 1
ATOM 800 C CA . ALA A 1 98 ? -9.197 3.145 4.492 1.00 91.75 98 ALA A CA 1
ATOM 801 C C . ALA A 1 98 ? -8.891 2.890 5.978 1.00 91.75 98 ALA A C 1
ATOM 803 O O . ALA A 1 98 ? -9.686 3.259 6.849 1.00 91.75 98 ALA A O 1
ATOM 804 N N . ILE A 1 99 ? -7.702 2.359 6.293 1.00 91.00 99 ILE A N 1
ATOM 805 C CA . ILE A 1 99 ? -7.238 2.189 7.677 1.00 91.00 99 ILE A CA 1
ATOM 806 C C . ILE A 1 99 ? -7.164 3.547 8.382 1.00 91.00 99 ILE A C 1
ATOM 808 O O . ILE A 1 99 ? -7.687 3.696 9.487 1.00 91.00 99 ILE A O 1
ATOM 812 N N . CYS A 1 100 ? -6.564 4.561 7.759 1.00 91.38 100 CYS A N 1
ATOM 813 C CA . CYS A 1 100 ? -6.488 5.908 8.323 1.00 91.38 100 CYS A CA 1
ATOM 814 C C . CYS A 1 100 ? -7.878 6.489 8.611 1.00 91.38 100 CYS A C 1
ATOM 816 O O . CYS A 1 100 ? -8.087 7.034 9.695 1.00 91.38 100 CYS A O 1
ATOM 818 N N . LEU A 1 101 ? -8.847 6.330 7.713 1.00 91.56 101 LEU A N 1
ATOM 819 C CA . LEU A 1 101 ? -10.202 6.854 7.896 1.00 91.56 101 LEU A CA 1
ATOM 820 C C . LEU A 1 101 ? -10.960 6.140 9.022 1.00 91.56 101 LEU A C 1
ATOM 822 O O . LEU A 1 101 ? -11.594 6.797 9.848 1.00 91.56 101 LEU A O 1
ATOM 826 N N . ILE A 1 102 ? -10.862 4.811 9.094 1.00 91.19 102 ILE A N 1
ATOM 827 C CA . ILE A 1 102 ? -11.794 3.989 9.885 1.00 91.19 102 ILE A CA 1
ATOM 828 C C . ILE A 1 102 ? -11.180 3.516 11.205 1.00 91.19 102 ILE A C 1
ATOM 830 O O . ILE A 1 102 ? -11.913 3.180 12.137 1.00 91.19 102 ILE A O 1
ATOM 834 N N . ALA A 1 103 ? -9.848 3.523 11.338 1.00 89.12 103 ALA A N 1
ATOM 835 C CA . ALA A 1 103 ? -9.189 3.070 12.560 1.00 89.12 103 ALA A CA 1
ATOM 836 C C . ALA A 1 103 ? -9.756 3.794 13.794 1.00 89.12 103 ALA A C 1
ATOM 838 O O . ALA A 1 103 ? -9.757 5.036 13.827 1.00 89.12 103 ALA A O 1
ATOM 839 N N . PRO A 1 104 ? -10.230 3.038 14.799 1.00 85.88 104 PRO A N 1
ATOM 840 C CA . PRO A 1 104 ? -10.997 3.585 15.902 1.00 85.88 104 PRO A CA 1
ATOM 841 C C . PRO A 1 104 ? -10.123 4.465 16.791 1.00 85.88 104 PRO A C 1
ATOM 843 O O . PRO A 1 104 ? -8.935 4.216 16.989 1.00 85.88 104 PRO A O 1
ATOM 846 N N . HIS A 1 105 ? -10.727 5.505 17.356 1.00 86.56 105 HIS A N 1
ATOM 847 C CA . HIS A 1 105 ? -10.042 6.410 18.275 1.00 86.56 105 HIS A CA 1
ATOM 848 C C . HIS A 1 105 ? -10.280 5.994 19.724 1.00 86.56 105 HIS A C 1
ATOM 850 O O . HIS A 1 105 ? -11.331 5.443 20.069 1.00 86.56 105 HIS A O 1
ATOM 856 N N . ASN A 1 106 ? -9.306 6.277 20.587 1.00 82.00 106 ASN A N 1
ATOM 857 C CA . ASN A 1 106 ? -9.461 6.054 22.020 1.00 82.00 106 ASN A CA 1
ATOM 858 C C . ASN A 1 106 ? -10.550 6.993 22.576 1.00 82.00 106 ASN A C 1
ATOM 860 O O . ASN A 1 106 ? -10.782 8.071 22.048 1.00 82.00 106 ASN A O 1
ATOM 864 N N . LYS A 1 107 ? -11.243 6.641 23.658 1.00 81.50 107 LYS A N 1
ATOM 865 C CA . LYS A 1 107 ? -12.222 7.552 24.289 1.00 81.50 107 LYS A CA 1
ATOM 866 C C . LYS A 1 107 ? -11.583 8.666 25.128 1.00 81.50 107 LYS A C 1
ATOM 868 O O . LYS A 1 107 ? -12.269 9.603 25.528 1.00 81.50 107 LYS A O 1
ATOM 873 N N . ILE A 1 108 ? -10.286 8.574 25.420 1.00 81.69 108 ILE A N 1
ATOM 874 C CA . ILE A 1 108 ? -9.575 9.545 26.259 1.00 81.69 108 ILE A CA 1
ATOM 875 C C . ILE A 1 108 ? -9.255 10.809 25.444 1.00 81.69 108 ILE A C 1
ATOM 877 O O . ILE A 1 108 ? -8.416 10.775 24.543 1.00 81.69 108 ILE A O 1
ATOM 881 N N . ARG A 1 109 ? -9.884 11.946 25.796 1.00 75.62 109 ARG A N 1
ATOM 882 C CA . ARG A 1 109 ? -9.742 13.245 25.095 1.00 75.62 109 ARG A CA 1
ATOM 883 C C . ARG A 1 109 ? -8.286 13.667 24.860 1.00 75.62 109 ARG A C 1
ATOM 885 O O . ARG A 1 109 ? -7.969 14.137 23.773 1.00 75.62 109 ARG A O 1
ATOM 892 N N . GLY A 1 110 ? -7.405 13.470 25.845 1.00 79.19 110 GLY A N 1
ATOM 893 C CA . GLY A 1 110 ? -5.995 13.870 25.748 1.00 79.19 110 GLY A CA 1
ATOM 894 C C . GLY A 1 110 ? -5.221 13.155 24.635 1.00 79.19 110 GLY A C 1
ATOM 895 O O . GLY A 1 110 ? -4.381 13.764 23.982 1.00 79.19 110 GLY A O 1
ATOM 896 N N . MET A 1 111 ? -5.550 11.893 24.356 1.00 75.38 111 MET A N 1
ATOM 897 C CA . MET A 1 111 ? -4.856 11.088 23.342 1.00 75.38 111 MET A CA 1
ATOM 898 C C . MET A 1 111 ? -5.361 11.341 21.923 1.00 75.38 111 MET A C 1
ATOM 900 O O . MET A 1 111 ? -4.606 11.232 20.955 1.00 75.38 111 MET A O 1
ATOM 904 N N . ASN A 1 112 ? -6.629 11.736 21.803 1.00 80.94 112 ASN A N 1
ATOM 905 C CA . ASN A 1 112 ? -7.236 12.068 20.517 1.00 80.94 112 ASN A CA 1
ATOM 906 C C . ASN A 1 112 ? -6.831 13.446 20.000 1.00 80.94 112 ASN A C 1
ATOM 908 O O . ASN A 1 112 ? -7.109 13.766 18.842 1.00 80.94 112 ASN A O 1
ATOM 912 N N . LYS A 1 113 ? -6.172 14.271 20.825 1.00 85.56 113 LYS A N 1
ATOM 913 C CA . LYS A 1 113 ? -5.675 15.568 20.376 1.00 85.56 113 LYS A CA 1
ATOM 914 C C . LYS A 1 113 ? -4.765 15.349 19.166 1.00 85.56 113 LYS A C 1
ATOM 916 O O . LYS A 1 113 ? -3.805 14.582 19.230 1.00 85.56 113 LYS A O 1
ATOM 921 N N . ASN A 1 114 ? -5.092 16.010 18.058 1.00 88.88 114 ASN A N 1
ATOM 922 C CA . ASN A 1 114 ? -4.367 15.945 16.787 1.00 88.88 114 ASN A CA 1
ATOM 923 C C . ASN A 1 114 ? -4.327 14.561 16.107 1.00 88.88 114 ASN A C 1
ATOM 925 O O . ASN A 1 114 ? -3.474 14.350 15.246 1.00 88.88 114 ASN A O 1
ATOM 929 N N . ILE A 1 115 ? -5.231 13.627 16.436 1.00 88.19 115 ILE A N 1
ATOM 930 C CA . ILE A 1 115 ? -5.231 12.283 15.826 1.00 88.19 115 ILE A CA 1
ATOM 931 C C . ILE A 1 115 ? -5.333 12.337 14.295 1.00 88.19 115 ILE A C 1
ATOM 933 O O . ILE A 1 115 ? -4.585 11.650 13.608 1.00 88.19 115 ILE A O 1
ATOM 937 N N . TRP A 1 116 ? -6.186 13.212 13.753 1.00 91.12 116 TRP A N 1
ATOM 938 C CA . TRP A 1 116 ? -6.337 13.391 12.307 1.00 91.12 116 TRP A CA 1
ATOM 939 C C . TRP A 1 116 ? -5.075 13.942 11.652 1.00 91.12 116 TRP A C 1
ATOM 941 O O . TRP A 1 116 ? -4.656 13.420 10.627 1.00 91.12 116 TRP A O 1
ATOM 951 N N . LYS A 1 117 ? -4.410 14.920 12.281 1.00 92.56 117 LYS A N 1
ATOM 952 C CA . LYS A 1 117 ? -3.126 15.438 11.790 1.00 92.56 117 LYS A CA 1
ATOM 953 C C . LYS A 1 117 ? -2.071 14.330 11.730 1.00 92.56 117 LYS A C 1
ATOM 955 O O . LYS A 1 117 ? -1.369 14.232 10.732 1.00 92.56 117 LYS A O 1
ATOM 960 N N . ARG A 1 118 ? -1.989 13.475 12.761 1.00 90.38 118 ARG A N 1
ATOM 961 C CA . ARG A 1 118 ? -1.077 12.317 12.767 1.00 90.38 118 ARG A CA 1
ATOM 962 C C . ARG A 1 118 ? -1.414 11.337 11.643 1.00 90.38 118 ARG A C 1
ATOM 964 O O . ARG A 1 118 ? -0.529 10.996 10.876 1.00 90.38 118 ARG A O 1
ATOM 971 N N . LYS A 1 119 ? -2.686 10.951 11.499 1.00 92.38 119 LYS A N 1
ATOM 972 C CA . LYS A 1 119 ? -3.158 10.030 10.450 1.00 92.38 119 LYS A CA 1
ATOM 973 C C . LYS A 1 119 ? -2.888 10.551 9.036 1.00 92.38 119 LYS A C 1
ATOM 975 O O . LYS A 1 119 ? -2.364 9.810 8.214 1.00 92.38 119 LYS A O 1
ATOM 980 N N . ILE A 1 120 ? -3.200 11.820 8.769 1.00 92.31 120 ILE A N 1
ATOM 981 C CA . ILE A 1 120 ? -2.956 12.461 7.469 1.00 92.31 120 ILE A CA 1
ATOM 982 C C . ILE A 1 120 ? -1.454 12.514 7.179 1.00 92.31 120 ILE A C 1
ATOM 984 O O . ILE A 1 120 ? -1.032 12.118 6.099 1.00 92.31 120 ILE A O 1
ATOM 988 N N . LEU A 1 121 ? -0.636 12.934 8.150 1.00 92.06 121 LEU A N 1
ATOM 989 C CA . LEU A 1 121 ? 0.816 12.988 7.979 1.00 92.06 121 LEU A CA 1
ATOM 990 C C . LEU A 1 121 ? 1.408 11.593 7.727 1.00 92.06 121 LEU A C 1
ATOM 992 O O . LEU A 1 121 ? 2.202 11.421 6.807 1.00 92.06 121 LEU A O 1
ATOM 996 N N . THR A 1 122 ? 0.981 10.588 8.496 1.00 91.44 122 THR A N 1
ATOM 997 C CA . THR A 1 122 ? 1.339 9.180 8.285 1.00 91.44 122 THR A CA 1
ATOM 998 C C . THR A 1 122 ? 0.969 8.720 6.876 1.00 91.44 122 THR A C 1
ATOM 1000 O O . THR A 1 122 ? 1.800 8.114 6.204 1.00 91.44 122 THR A O 1
ATOM 1003 N N . PHE A 1 123 ? -0.252 9.012 6.418 1.00 93.31 123 PHE A N 1
ATOM 1004 C CA . PHE A 1 123 ? -0.725 8.635 5.087 1.00 93.31 123 PHE A CA 1
ATOM 1005 C C . PHE A 1 123 ? 0.111 9.283 3.979 1.00 93.31 123 PHE A C 1
ATOM 1007 O O . PHE A 1 123 ? 0.563 8.583 3.079 1.00 93.31 123 PHE A O 1
ATOM 1014 N N . ILE A 1 124 ? 0.375 10.588 4.073 1.00 93.31 124 ILE A N 1
ATOM 1015 C CA . ILE A 1 124 ? 1.171 11.319 3.078 1.00 93.31 124 ILE A CA 1
ATOM 1016 C C . ILE A 1 124 ? 2.598 10.764 3.020 1.00 93.31 124 ILE A C 1
ATOM 1018 O O . ILE A 1 124 ? 3.062 10.388 1.947 1.00 93.31 124 ILE A O 1
ATOM 1022 N N . ILE A 1 125 ? 3.278 10.659 4.167 1.00 93.19 125 ILE A N 1
ATOM 1023 C CA . ILE A 1 125 ? 4.674 10.197 4.221 1.00 93.19 125 ILE A CA 1
ATOM 1024 C C . ILE A 1 125 ? 4.790 8.756 3.717 1.00 93.19 125 ILE A C 1
ATOM 1026 O O . ILE A 1 125 ? 5.647 8.470 2.884 1.00 93.19 125 ILE A O 1
ATOM 1030 N N . SER A 1 126 ? 3.920 7.854 4.183 1.00 92.44 126 SER A N 1
ATOM 1031 C CA . SER A 1 126 ? 3.944 6.460 3.724 1.00 92.44 126 SER A CA 1
ATOM 1032 C C . SER A 1 126 ? 3.660 6.355 2.226 1.00 92.44 126 SER A C 1
ATOM 1034 O O . SER A 1 126 ? 4.401 5.666 1.534 1.00 92.44 126 SER A O 1
ATOM 1036 N N . SER A 1 127 ? 2.677 7.092 1.699 1.00 91.81 127 SER A N 1
ATOM 1037 C CA . SER A 1 127 ? 2.359 7.089 0.263 1.00 91.81 127 SER A CA 1
ATOM 1038 C C . SER A 1 127 ? 3.536 7.558 -0.595 1.00 91.81 127 SER A C 1
ATOM 1040 O O . SER A 1 127 ? 3.834 6.924 -1.603 1.00 91.81 127 SER A O 1
ATOM 1042 N N . ILE A 1 128 ? 4.247 8.616 -0.179 1.00 91.88 128 ILE A N 1
ATOM 1043 C CA . ILE A 1 128 ? 5.442 9.113 -0.883 1.00 91.88 128 ILE A CA 1
ATOM 1044 C C . ILE A 1 128 ? 6.548 8.052 -0.896 1.00 91.88 128 ILE A C 1
ATOM 1046 O O . ILE A 1 128 ? 7.116 7.767 -1.948 1.00 91.88 128 ILE A O 1
ATOM 1050 N N . ILE A 1 129 ? 6.845 7.436 0.252 1.00 91.94 129 ILE A N 1
ATOM 1051 C CA . ILE A 1 129 ? 7.900 6.415 0.338 1.00 91.94 129 ILE A CA 1
ATOM 1052 C C . ILE A 1 129 ? 7.544 5.198 -0.521 1.00 91.94 129 ILE A C 1
ATOM 1054 O O . ILE A 1 129 ? 8.382 4.725 -1.283 1.00 91.94 129 ILE A O 1
ATOM 1058 N N . ILE A 1 130 ? 6.302 4.715 -0.444 1.00 91.25 130 ILE A N 1
ATOM 1059 C CA . ILE A 1 130 ? 5.821 3.579 -1.243 1.00 91.25 130 ILE A CA 1
ATOM 1060 C C . ILE A 1 130 ? 5.923 3.888 -2.735 1.00 91.25 130 ILE A C 1
ATOM 1062 O O . ILE A 1 130 ? 6.353 3.040 -3.513 1.00 91.25 130 ILE A O 1
ATOM 1066 N N . PHE A 1 131 ? 5.558 5.104 -3.139 1.00 90.44 131 PHE A N 1
ATOM 1067 C CA . PHE A 1 131 ? 5.670 5.552 -4.521 1.00 90.44 131 PHE A CA 1
ATOM 1068 C C . PHE A 1 131 ? 7.123 5.508 -5.017 1.00 90.44 131 PHE A C 1
ATOM 1070 O O . PHE A 1 131 ? 7.391 4.956 -6.088 1.00 90.44 131 PHE A O 1
ATOM 1077 N N . ILE A 1 132 ? 8.066 6.022 -4.220 1.00 91.06 132 ILE A N 1
ATOM 1078 C CA . ILE A 1 132 ? 9.501 6.006 -4.539 1.00 91.06 132 ILE A CA 1
ATOM 1079 C C . ILE A 1 132 ? 10.010 4.565 -4.638 1.00 91.06 132 ILE A C 1
ATOM 1081 O O . ILE A 1 132 ? 10.567 4.180 -5.664 1.00 91.06 132 ILE A O 1
ATOM 1085 N N . VAL A 1 133 ? 9.776 3.751 -3.606 1.00 91.94 133 VAL A N 1
ATOM 1086 C CA . VAL A 1 133 ? 10.203 2.343 -3.555 1.00 91.94 133 VAL A CA 1
ATOM 1087 C C . VAL A 1 133 ? 9.659 1.562 -4.749 1.00 91.94 133 VAL A C 1
ATOM 1089 O O . VAL A 1 133 ? 10.391 0.794 -5.372 1.00 91.94 133 VAL A O 1
ATOM 1092 N N . ASN A 1 134 ? 8.399 1.792 -5.120 1.00 90.62 134 ASN A N 1
ATOM 1093 C CA . ASN A 1 134 ? 7.806 1.091 -6.246 1.00 90.62 134 ASN A CA 1
ATOM 1094 C C . ASN A 1 134 ? 8.385 1.550 -7.601 1.00 90.62 134 ASN A C 1
ATOM 1096 O O . ASN A 1 134 ? 8.597 0.736 -8.498 1.00 90.62 134 ASN A O 1
ATOM 1100 N N . SER A 1 135 ? 8.726 2.836 -7.732 1.00 89.88 135 SER A N 1
ATOM 1101 C CA . SER A 1 135 ? 9.416 3.359 -8.923 1.00 89.88 135 SER A CA 1
ATOM 1102 C C . SER A 1 135 ? 10.792 2.708 -9.108 1.00 89.88 135 SER A C 1
ATOM 1104 O O . SER A 1 135 ? 11.135 2.302 -10.219 1.00 89.88 135 SER A O 1
ATOM 1106 N N . PHE A 1 136 ? 11.550 2.532 -8.017 1.00 91.81 136 PHE A N 1
ATOM 1107 C CA . PHE A 1 136 ? 12.810 1.782 -8.038 1.00 91.81 136 PHE A CA 1
ATOM 1108 C C . PHE A 1 136 ? 12.605 0.322 -8.425 1.00 91.81 136 PHE A C 1
ATOM 1110 O O . PHE A 1 136 ? 13.361 -0.196 -9.240 1.00 91.81 136 PHE A O 1
ATOM 1117 N N . ARG A 1 137 ? 11.576 -0.343 -7.891 1.00 91.62 137 ARG A N 1
ATOM 1118 C CA . ARG A 1 137 ? 11.269 -1.733 -8.254 1.00 91.62 137 ARG A CA 1
ATOM 1119 C C . ARG A 1 137 ? 11.003 -1.892 -9.740 1.00 91.62 137 ARG A C 1
ATOM 1121 O O . ARG A 1 137 ? 11.568 -2.800 -10.341 1.00 91.62 137 ARG A O 1
ATOM 1128 N N . ILE A 1 138 ? 10.208 -1.010 -10.342 1.00 89.38 138 ILE A N 1
ATOM 1129 C CA . ILE A 1 138 ? 9.968 -1.033 -11.790 1.00 89.38 138 ILE A CA 1
ATOM 1130 C C . ILE A 1 138 ? 11.286 -0.842 -12.549 1.00 89.38 138 ILE A C 1
ATOM 1132 O O . ILE A 1 138 ? 11.611 -1.657 -13.408 1.00 89.38 138 ILE A O 1
ATOM 1136 N N . ALA A 1 139 ? 12.076 0.170 -12.185 1.00 89.94 139 ALA A N 1
ATOM 1137 C CA . ALA A 1 139 ? 13.336 0.460 -12.862 1.00 89.94 139 ALA A CA 1
ATOM 1138 C C . ALA A 1 139 ? 14.352 -0.691 -12.765 1.00 89.94 139 ALA A C 1
ATOM 1140 O O . ALA A 1 139 ? 14.959 -1.061 -13.767 1.00 89.94 139 ALA A O 1
ATOM 1141 N N . ILE A 1 140 ? 14.495 -1.304 -11.585 1.00 91.00 140 ILE A N 1
ATOM 1142 C CA . ILE A 1 140 ? 15.358 -2.474 -11.372 1.00 91.00 140 ILE A CA 1
ATOM 1143 C C . ILE A 1 140 ? 14.841 -3.672 -12.171 1.00 91.00 140 ILE A C 1
ATOM 1145 O O . ILE A 1 140 ? 15.634 -4.344 -12.819 1.00 91.00 140 ILE A O 1
ATOM 1149 N N . THR A 1 141 ? 13.529 -3.927 -12.172 1.00 90.62 141 THR A N 1
ATOM 1150 C CA . THR A 1 141 ? 12.936 -5.050 -12.922 1.00 90.62 141 THR A CA 1
ATOM 1151 C C . THR A 1 141 ? 13.248 -4.936 -14.412 1.00 90.62 141 THR A C 1
ATOM 1153 O O . THR A 1 141 ? 13.670 -5.907 -15.033 1.00 90.62 141 THR A O 1
ATOM 1156 N N . ILE A 1 142 ? 13.084 -3.742 -14.989 1.00 88.94 142 ILE A N 1
ATOM 1157 C CA . ILE A 1 142 ? 13.344 -3.513 -16.415 1.00 88.94 142 ILE A CA 1
ATOM 1158 C C . ILE A 1 142 ? 14.838 -3.570 -16.719 1.00 88.94 142 ILE A C 1
ATOM 1160 O O . ILE A 1 142 ? 15.225 -4.163 -17.719 1.00 88.94 142 ILE A O 1
ATOM 1164 N N . TYR A 1 143 ? 15.682 -3.003 -15.856 1.00 90.38 143 TYR A N 1
ATOM 1165 C CA . TYR A 1 143 ? 17.132 -3.113 -15.989 1.00 90.38 143 TYR A CA 1
ATOM 1166 C C . TYR A 1 143 ? 17.587 -4.580 -15.992 1.00 90.38 143 TYR A C 1
ATOM 1168 O O . TYR A 1 143 ? 18.310 -5.004 -16.891 1.00 90.38 143 TYR A O 1
ATOM 1176 N N . LEU A 1 144 ? 17.113 -5.373 -15.027 1.00 90.62 144 LEU A N 1
ATOM 1177 C CA . LEU A 1 144 ? 17.415 -6.799 -14.938 1.00 90.62 144 LEU A CA 1
ATOM 1178 C C . LEU A 1 144 ? 16.906 -7.551 -16.174 1.00 90.62 144 LEU A C 1
ATOM 1180 O O . LEU A 1 144 ? 17.607 -8.418 -16.701 1.00 90.62 144 LEU A O 1
ATOM 1184 N N . TYR A 1 145 ? 15.707 -7.228 -16.657 1.00 90.19 145 TYR A N 1
ATOM 1185 C CA . TYR A 1 145 ? 15.173 -7.811 -17.887 1.00 90.19 145 TYR A CA 1
ATOM 1186 C C . TYR A 1 145 ? 16.042 -7.464 -19.102 1.00 90.19 145 TYR A C 1
ATOM 1188 O O . TYR A 1 145 ? 16.352 -8.335 -19.912 1.00 90.19 145 TYR A O 1
ATOM 1196 N N . HIS A 1 146 ? 16.507 -6.217 -19.191 1.00 88.25 146 HIS A N 1
ATOM 1197 C CA . HIS A 1 146 ? 17.352 -5.748 -20.284 1.00 88.25 146 HIS A CA 1
ATOM 1198 C C . HIS A 1 146 ? 18.707 -6.473 -20.349 1.00 88.25 146 HIS A C 1
ATOM 1200 O O . HIS A 1 146 ? 19.170 -6.789 -21.441 1.00 88.25 146 HIS A O 1
ATOM 1206 N N . ILE A 1 147 ? 19.311 -6.814 -19.205 1.00 91.00 147 ILE A N 1
ATOM 1207 C CA . ILE A 1 147 ? 20.557 -7.607 -19.158 1.00 91.00 147 ILE A CA 1
ATOM 1208 C C . ILE A 1 147 ? 20.332 -9.124 -19.330 1.00 91.00 147 ILE A C 1
ATOM 1210 O O . ILE A 1 147 ? 21.261 -9.908 -19.148 1.00 91.00 147 ILE A O 1
ATOM 1214 N N . GLY A 1 148 ? 19.111 -9.550 -19.678 1.00 91.19 148 GLY A N 1
ATOM 1215 C CA . GLY A 1 148 ? 18.790 -10.929 -20.052 1.00 91.19 148 GLY A CA 1
ATOM 1216 C C . GLY A 1 148 ? 18.204 -11.800 -18.939 1.00 91.19 148 GLY A C 1
ATOM 1217 O O . GLY A 1 148 ? 18.077 -13.010 -19.130 1.00 91.19 148 GLY A O 1
ATOM 1218 N N . THR A 1 149 ? 17.833 -11.239 -17.781 1.00 91.06 149 THR A N 1
ATOM 1219 C CA . THR A 1 149 ? 17.143 -12.038 -16.751 1.00 91.06 149 THR A CA 1
ATOM 1220 C C . THR A 1 149 ? 15.668 -12.271 -17.113 1.00 91.06 149 THR A C 1
ATOM 1222 O O . THR A 1 149 ? 15.040 -11.415 -17.740 1.00 91.06 149 THR A O 1
ATOM 1225 N N . PRO A 1 150 ? 15.067 -13.408 -16.714 1.00 89.56 150 PRO A N 1
ATOM 1226 C CA . PRO A 1 150 ? 13.646 -13.653 -16.939 1.00 89.56 150 PRO A CA 1
ATOM 1227 C C . PRO A 1 150 ? 12.768 -12.618 -16.222 1.00 89.56 150 PRO A C 1
ATOM 1229 O O . PRO A 1 150 ? 12.881 -12.439 -15.009 1.00 89.56 150 PRO A O 1
ATOM 1232 N N . TYR A 1 151 ? 11.849 -11.989 -16.963 1.00 87.12 151 TYR A N 1
ATOM 1233 C CA . TYR A 1 151 ? 10.988 -10.922 -16.444 1.00 87.12 151 TYR A CA 1
ATOM 1234 C C . TYR A 1 151 ? 10.114 -11.373 -15.263 1.00 87.12 151 TYR A C 1
ATOM 1236 O O . TYR A 1 151 ? 10.207 -10.795 -14.185 1.00 87.12 151 TYR A O 1
ATOM 1244 N N . TYR A 1 152 ? 9.290 -12.413 -15.449 1.00 87.69 152 TYR A N 1
ATOM 1245 C CA . TYR A 1 152 ? 8.268 -12.809 -14.469 1.00 87.69 152 TYR A CA 1
ATOM 1246 C C . TYR A 1 152 ? 8.836 -13.169 -13.083 1.00 87.69 152 TYR A C 1
ATOM 1248 O O . TYR A 1 152 ? 8.388 -12.582 -12.103 1.00 87.69 152 TYR A O 1
ATOM 1256 N N . PRO A 1 153 ? 9.864 -14.034 -12.953 1.00 89.56 153 PRO A N 1
ATOM 1257 C CA . PRO A 1 153 ? 10.426 -14.350 -11.640 1.00 89.56 153 PRO A CA 1
ATOM 1258 C C . PRO A 1 153 ? 10.992 -13.125 -10.910 1.00 89.56 153 PRO A C 1
ATOM 1260 O O . PRO A 1 153 ? 10.835 -13.002 -9.698 1.00 89.56 153 PRO A O 1
ATOM 1263 N N . MET A 1 154 ? 11.643 -12.210 -11.636 1.00 88.25 154 MET A N 1
ATOM 1264 C CA . MET A 1 154 ? 12.211 -10.996 -11.041 1.00 88.25 154 MET A CA 1
ATOM 1265 C C . MET A 1 154 ? 11.125 -9.998 -10.651 1.00 88.25 154 MET A C 1
ATOM 1267 O O . MET A 1 154 ? 11.191 -9.426 -9.562 1.00 88.25 154 MET A O 1
ATOM 1271 N N . HIS A 1 155 ? 10.119 -9.827 -11.511 1.00 88.06 155 HIS A N 1
ATOM 1272 C CA . HIS A 1 155 ? 8.943 -9.015 -11.231 1.00 88.06 155 HIS A CA 1
ATOM 1273 C C . HIS A 1 155 ? 8.268 -9.471 -9.933 1.00 88.06 155 HIS A C 1
ATOM 1275 O O . HIS A 1 155 ? 8.104 -8.660 -9.024 1.00 88.06 155 HIS A O 1
ATOM 1281 N N . ASP A 1 156 ? 7.976 -10.766 -9.803 1.00 87.25 156 ASP A N 1
ATOM 1282 C CA . ASP A 1 156 ? 7.252 -11.311 -8.652 1.00 87.25 156 ASP A CA 1
ATOM 1283 C C . ASP A 1 156 ? 8.062 -11.176 -7.354 1.00 87.25 156 ASP A C 1
ATOM 1285 O O . ASP A 1 156 ? 7.551 -10.706 -6.337 1.00 87.25 156 ASP A O 1
ATOM 1289 N N . ILE A 1 157 ? 9.357 -11.519 -7.374 1.00 89.12 157 ILE A N 1
ATOM 1290 C CA . ILE A 1 157 ? 10.235 -11.383 -6.198 1.00 89.12 157 ILE A CA 1
ATOM 1291 C C . ILE A 1 157 ? 10.302 -9.923 -5.736 1.00 89.12 157 ILE A C 1
ATOM 1293 O O . ILE A 1 157 ? 10.149 -9.634 -4.543 1.00 89.12 157 ILE A O 1
ATOM 1297 N N . LEU A 1 158 ? 10.518 -8.988 -6.663 1.00 89.06 158 LEU A N 1
ATOM 1298 C CA . LEU A 1 158 ? 10.605 -7.569 -6.329 1.00 89.06 158 LEU A CA 1
ATOM 1299 C C . LEU A 1 158 ? 9.243 -6.999 -5.906 1.00 89.06 158 LEU A C 1
ATOM 1301 O O . LEU A 1 158 ? 9.194 -6.118 -5.042 1.00 89.06 158 LEU A O 1
ATOM 1305 N N . GLU A 1 159 ? 8.134 -7.507 -6.442 1.00 88.19 159 GLU A N 1
ATOM 1306 C CA . GLU A 1 159 ? 6.779 -7.186 -5.988 1.00 88.19 159 GLU A CA 1
ATOM 1307 C C . GLU A 1 159 ? 6.562 -7.593 -4.523 1.00 88.19 159 GLU A C 1
ATOM 1309 O O . GLU A 1 159 ? 6.107 -6.771 -3.719 1.00 88.19 159 GLU A O 1
ATOM 1314 N N . TYR A 1 160 ? 6.963 -8.802 -4.122 1.00 87.12 160 TYR A N 1
ATOM 1315 C CA . TYR A 1 160 ? 6.879 -9.225 -2.719 1.00 87.12 160 TYR A CA 1
ATOM 1316 C C . TYR A 1 160 ? 7.750 -8.366 -1.798 1.00 87.12 160 TYR A C 1
ATOM 1318 O O . TYR A 1 160 ? 7.285 -7.929 -0.740 1.00 87.12 160 TYR A O 1
ATOM 1326 N N . ILE A 1 161 ? 8.989 -8.070 -2.204 1.00 89.06 161 ILE A N 1
ATOM 1327 C CA . ILE A 1 161 ? 9.907 -7.221 -1.428 1.00 89.06 161 ILE A CA 1
ATOM 1328 C C . ILE A 1 161 ? 9.323 -5.815 -1.257 1.00 89.06 161 ILE A C 1
ATOM 1330 O O . ILE A 1 161 ? 9.296 -5.280 -0.148 1.00 89.06 161 ILE A O 1
ATOM 1334 N N . THR A 1 162 ? 8.810 -5.215 -2.330 1.00 89.25 162 THR A N 1
ATOM 1335 C CA . THR A 1 162 ? 8.212 -3.874 -2.261 1.00 89.25 162 THR A CA 1
ATOM 1336 C C . THR A 1 162 ? 6.941 -3.831 -1.436 1.00 89.25 162 THR A C 1
ATOM 1338 O O . THR A 1 162 ? 6.758 -2.887 -0.668 1.00 89.25 162 THR A O 1
ATOM 1341 N N . THR A 1 163 ? 6.107 -4.866 -1.510 1.00 87.06 163 THR A N 1
ATOM 1342 C CA . THR A 1 163 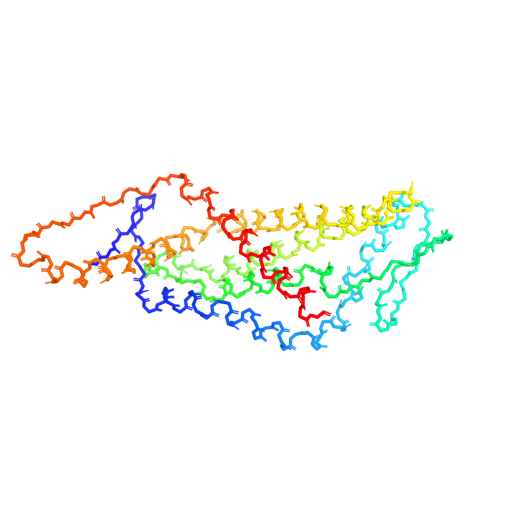? 4.925 -5.008 -0.652 1.00 87.06 163 THR A CA 1
ATOM 1343 C C . THR A 1 163 ? 5.328 -5.090 0.818 1.00 87.06 163 THR A C 1
ATOM 1345 O O . THR A 1 163 ? 4.732 -4.427 1.669 1.00 87.06 163 THR A O 1
ATOM 1348 N N . PHE A 1 164 ? 6.388 -5.841 1.130 1.00 87.94 164 PHE A N 1
ATOM 1349 C CA . PHE A 1 164 ? 6.895 -5.969 2.494 1.00 87.94 164 PHE A CA 1
ATOM 1350 C C . PHE A 1 164 ? 7.404 -4.625 3.021 1.00 87.94 164 PHE A C 1
ATOM 1352 O O . PHE A 1 164 ? 7.015 -4.202 4.112 1.00 87.94 164 PHE A O 1
ATOM 1359 N N . ILE A 1 165 ? 8.205 -3.914 2.219 1.00 87.69 165 ILE A N 1
ATOM 1360 C CA . ILE A 1 165 ? 8.688 -2.568 2.549 1.00 87.69 165 ILE A CA 1
ATOM 1361 C C . ILE A 1 165 ? 7.508 -1.614 2.746 1.00 87.69 165 ILE A C 1
ATOM 1363 O O . ILE A 1 165 ? 7.482 -0.891 3.736 1.00 87.69 165 ILE A O 1
ATOM 1367 N N . ALA A 1 166 ? 6.502 -1.639 1.869 1.00 88.75 166 ALA A N 1
ATOM 1368 C CA . ALA A 1 166 ? 5.331 -0.770 1.963 1.00 88.75 166 ALA A CA 1
ATOM 1369 C C . ALA A 1 166 ? 4.562 -0.970 3.276 1.00 88.75 166 ALA A C 1
ATOM 1371 O O . ALA A 1 166 ? 4.241 0.005 3.963 1.00 88.75 166 ALA A O 1
ATOM 1372 N N . VAL A 1 167 ? 4.312 -2.227 3.657 1.00 88.00 167 VAL A N 1
ATOM 1373 C CA . VAL A 1 167 ? 3.689 -2.566 4.944 1.00 88.00 167 VAL A CA 1
ATOM 1374 C C . VAL A 1 167 ? 4.570 -2.079 6.091 1.00 88.00 167 VAL A C 1
ATOM 1376 O O . VAL A 1 167 ? 4.093 -1.364 6.969 1.00 88.00 167 VAL A O 1
ATOM 1379 N N . PHE A 1 168 ? 5.863 -2.394 6.079 1.00 87.62 168 PHE A N 1
ATOM 1380 C CA . PHE A 1 168 ? 6.778 -2.008 7.151 1.00 87.62 168 PHE A CA 1
ATOM 1381 C C . PHE A 1 168 ? 6.883 -0.485 7.324 1.00 87.62 168 PHE A C 1
ATOM 1383 O O . PHE A 1 168 ? 6.753 0.025 8.438 1.00 87.62 168 PHE A O 1
ATOM 1390 N N . THR A 1 169 ? 7.025 0.261 6.227 1.00 88.00 169 THR A N 1
ATOM 1391 C CA . THR A 1 169 ? 7.005 1.727 6.212 1.00 88.00 169 THR A CA 1
ATOM 1392 C C . THR A 1 169 ? 5.704 2.263 6.790 1.00 88.00 169 THR A C 1
ATOM 1394 O O . THR A 1 169 ? 5.746 3.133 7.659 1.00 88.00 169 THR A O 1
ATOM 1397 N N . PHE A 1 170 ? 4.548 1.744 6.368 1.00 88.56 170 PHE A N 1
ATOM 1398 C CA . PHE A 1 170 ? 3.266 2.164 6.932 1.00 88.56 170 PHE A CA 1
ATOM 1399 C C . PHE A 1 170 ? 3.218 1.921 8.446 1.00 88.56 170 PHE A C 1
ATOM 1401 O O . PHE A 1 170 ? 2.821 2.806 9.203 1.00 88.56 170 PHE A O 1
ATOM 1408 N N . PHE A 1 171 ? 3.699 0.775 8.927 1.00 86.56 171 PHE A N 1
ATOM 1409 C CA . PHE A 1 171 ? 3.782 0.475 10.360 1.00 86.56 171 PHE A CA 1
ATOM 1410 C C . PHE A 1 171 ? 4.708 1.432 11.128 1.00 86.56 171 PHE A C 1
ATOM 1412 O O . PHE A 1 171 ? 4.356 1.905 12.210 1.00 86.56 171 PHE A O 1
ATOM 1419 N N . ILE A 1 172 ? 5.859 1.790 10.558 1.00 86.88 172 ILE A N 1
ATOM 1420 C CA . ILE A 1 172 ? 6.757 2.794 11.146 1.00 86.88 172 ILE A CA 1
ATOM 1421 C C . ILE A 1 172 ? 6.074 4.161 11.193 1.00 86.88 172 ILE A C 1
ATOM 1423 O O . ILE A 1 172 ? 6.035 4.804 12.242 1.00 86.88 172 ILE A O 1
ATOM 1427 N N . CYS A 1 173 ? 5.486 4.608 10.083 1.00 86.69 173 CYS A N 1
ATOM 1428 C CA . CYS A 1 173 ? 4.823 5.908 10.007 1.00 86.69 173 CYS A CA 1
ATOM 1429 C C . CYS A 1 173 ? 3.581 5.976 10.909 1.00 86.69 173 CYS A C 1
ATOM 1431 O O . CYS A 1 173 ? 3.224 7.053 11.392 1.00 86.69 173 CYS A O 1
ATOM 1433 N N . THR A 1 174 ? 2.918 4.844 11.155 1.00 86.44 174 THR A N 1
ATOM 1434 C CA . THR A 1 174 ? 1.783 4.743 12.079 1.00 86.44 174 THR A CA 1
ATOM 1435 C C . THR A 1 174 ? 2.214 4.634 13.533 1.00 86.44 174 THR A C 1
ATOM 1437 O O . THR A 1 174 ? 1.352 4.803 14.379 1.00 86.44 174 THR A O 1
ATOM 1440 N N . TYR A 1 175 ? 3.496 4.443 13.875 1.00 83.44 175 TYR A N 1
ATOM 1441 C CA . TYR A 1 175 ? 3.967 4.188 15.250 1.00 83.44 175 TYR A CA 1
ATOM 1442 C C . TYR A 1 175 ? 3.365 5.120 16.321 1.00 83.44 175 TYR A C 1
ATOM 1444 O O . TYR A 1 175 ? 3.069 4.688 17.434 1.00 83.44 175 TYR A O 1
ATOM 1452 N N . SER A 1 176 ? 3.119 6.387 15.973 1.00 76.75 176 SER A N 1
ATOM 1453 C CA . SER A 1 176 ? 2.509 7.389 16.861 1.00 76.75 176 SER A CA 1
ATOM 1454 C C . SER A 1 176 ? 1.030 7.152 17.219 1.00 76.75 176 SER A C 1
ATOM 1456 O O . SER A 1 176 ? 0.535 7.760 18.166 1.00 76.75 176 SER A O 1
ATOM 1458 N N . TRP A 1 177 ? 0.322 6.311 16.466 1.00 81.75 177 TRP A N 1
ATOM 1459 C CA . TRP A 1 177 ? -1.071 5.903 16.696 1.00 81.75 177 TRP A CA 1
ATOM 1460 C C . TRP A 1 177 ? -1.320 4.404 16.407 1.00 81.75 177 TRP A C 1
ATOM 1462 O O . TRP A 1 177 ? -2.455 3.929 16.328 1.00 81.75 177 TRP A O 1
ATOM 1472 N N . LEU A 1 178 ? -0.239 3.642 16.237 1.00 80.94 178 LEU A N 1
ATOM 1473 C CA . LEU A 1 178 ? -0.227 2.204 16.014 1.00 80.94 178 LEU A CA 1
ATOM 1474 C C . LEU A 1 178 ? -0.813 1.434 17.208 1.00 80.94 178 LEU A C 1
ATOM 1476 O O . LEU A 1 178 ? -1.558 0.481 16.961 1.00 80.94 178 LEU A O 1
ATOM 1480 N N . PRO A 1 179 ? -0.561 1.819 18.482 1.00 76.75 179 PRO A N 1
ATOM 1481 C CA . PRO A 1 179 ? -1.228 1.187 19.615 1.00 76.75 179 PRO A CA 1
ATOM 1482 C C . PRO A 1 179 ? -2.751 1.194 19.471 1.00 76.75 179 PRO A C 1
ATOM 1484 O O . PRO A 1 179 ? -3.391 0.197 19.785 1.00 76.75 179 PRO A O 1
ATOM 1487 N N . GLU A 1 180 ? -3.347 2.259 18.937 1.00 77.88 180 GLU A N 1
ATOM 1488 C CA . GLU A 1 180 ? -4.788 2.338 18.727 1.00 77.88 180 GLU A CA 1
ATOM 1489 C C . GLU A 1 180 ? -5.283 1.293 17.721 1.00 77.88 180 GLU A C 1
ATOM 1491 O O . GLU A 1 180 ? -6.280 0.619 17.988 1.00 77.88 180 GLU A O 1
ATOM 1496 N N . ILE A 1 181 ? -4.560 1.089 16.615 1.00 79.19 181 ILE A N 1
ATOM 1497 C CA . ILE A 1 181 ? -4.879 0.050 15.623 1.00 79.19 181 ILE A CA 1
ATOM 1498 C C . ILE A 1 181 ? -4.760 -1.338 16.257 1.00 79.19 181 ILE A C 1
ATOM 1500 O O . ILE A 1 181 ? -5.717 -2.113 16.254 1.00 79.19 181 ILE A O 1
ATOM 1504 N N . LEU A 1 182 ? -3.601 -1.641 16.838 1.00 79.31 182 LEU A N 1
ATOM 1505 C CA . LEU A 1 182 ? -3.277 -2.969 17.356 1.00 79.31 182 LEU A CA 1
ATOM 1506 C C . LEU A 1 182 ? -4.192 -3.368 18.507 1.00 79.31 182 LEU A C 1
ATOM 1508 O O . LEU A 1 182 ? -4.751 -4.462 18.520 1.00 79.31 182 LEU A O 1
ATOM 1512 N N . ILE A 1 183 ? -4.375 -2.462 19.467 1.00 75.38 183 ILE A N 1
ATOM 1513 C CA . ILE A 1 183 ? -5.204 -2.723 20.637 1.00 75.38 183 ILE A CA 1
ATOM 1514 C C . ILE A 1 183 ? -6.660 -2.860 20.206 1.00 75.38 183 ILE A C 1
ATOM 1516 O O . ILE A 1 183 ? -7.343 -3.724 20.740 1.00 75.38 183 ILE A O 1
ATOM 1520 N N . SER A 1 184 ? -7.139 -2.102 19.213 1.00 74.31 184 SER A N 1
ATOM 1521 C CA . SER A 1 184 ? -8.494 -2.309 18.687 1.00 74.31 184 SER A CA 1
ATOM 1522 C C . SER A 1 184 ? -8.680 -3.683 18.029 1.00 74.31 184 SER A C 1
ATOM 1524 O O . SER A 1 184 ? -9.714 -4.323 18.229 1.00 74.31 184 SER A O 1
ATOM 1526 N N . GLY A 1 185 ? -7.661 -4.180 17.320 1.00 74.62 185 GLY A N 1
ATOM 1527 C CA . GLY A 1 185 ? -7.645 -5.526 16.744 1.00 74.62 185 GLY A CA 1
ATOM 1528 C C . GLY A 1 185 ? -7.649 -6.618 17.815 1.00 74.62 185 GLY A C 1
ATOM 1529 O O . GLY A 1 185 ? -8.520 -7.488 17.808 1.00 74.62 185 GLY A O 1
ATOM 1530 N N . ILE A 1 186 ? -6.738 -6.534 18.788 1.00 76.62 186 ILE A N 1
ATOM 1531 C CA . ILE A 1 186 ? -6.666 -7.472 19.923 1.00 76.62 186 ILE A CA 1
ATOM 1532 C C . ILE A 1 186 ? -7.983 -7.466 20.701 1.00 76.62 186 ILE A C 1
ATOM 1534 O O . ILE A 1 186 ? -8.546 -8.518 21.000 1.00 76.62 186 ILE A O 1
ATOM 1538 N N . TRP A 1 187 ? -8.519 -6.279 20.972 1.00 71.44 187 TRP A N 1
ATOM 1539 C CA . TRP A 1 187 ? -9.769 -6.098 21.695 1.00 71.44 187 TRP A CA 1
ATOM 1540 C C . TRP A 1 187 ? -10.964 -6.713 20.956 1.00 71.44 187 TRP A C 1
ATOM 1542 O O . TRP A 1 187 ? -11.853 -7.276 21.599 1.00 71.44 187 TRP A O 1
ATOM 1552 N N . ASN A 1 188 ? -10.984 -6.663 19.620 1.00 68.69 188 ASN A N 1
ATOM 1553 C CA . ASN A 1 188 ? -11.977 -7.363 18.805 1.00 68.69 188 ASN A CA 1
ATOM 1554 C C . ASN A 1 188 ? -11.866 -8.880 18.953 1.00 68.69 188 ASN A C 1
ATOM 1556 O O . ASN A 1 188 ? -12.871 -9.527 19.245 1.00 68.69 188 ASN A O 1
ATOM 1560 N N . ILE A 1 189 ? -10.662 -9.436 18.794 1.00 75.12 189 ILE A N 1
ATOM 1561 C CA . ILE A 1 189 ? -10.416 -10.881 18.917 1.00 75.12 189 ILE A CA 1
ATOM 1562 C C . ILE A 1 189 ? -10.838 -11.363 20.307 1.00 75.12 189 ILE A C 1
ATOM 1564 O O . ILE A 1 189 ? -11.589 -12.331 20.429 1.00 75.12 189 ILE A O 1
ATOM 1568 N N . GLU A 1 190 ? -10.432 -10.655 21.361 1.00 73.31 190 GLU A N 1
ATOM 1569 C CA . GLU A 1 190 ? -10.824 -10.972 22.734 1.00 73.31 190 GLU A CA 1
ATOM 1570 C C . GLU A 1 190 ? -12.321 -10.816 22.966 1.00 73.31 190 GLU A C 1
ATOM 1572 O O . GLU A 1 190 ? -12.919 -11.630 23.661 1.00 73.31 190 GLU A O 1
ATOM 1577 N N . SER A 1 191 ? -12.958 -9.794 22.402 1.00 69.25 191 SER A N 1
ATOM 1578 C CA . SER A 1 191 ? -14.397 -9.587 22.564 1.00 69.25 191 SER A CA 1
ATOM 1579 C C . SER A 1 191 ? -15.217 -10.646 21.825 1.00 69.25 191 SER A C 1
ATOM 1581 O O . SER A 1 191 ? -16.230 -11.097 22.360 1.00 69.25 191 SER A O 1
ATOM 1583 N N . ILE A 1 192 ? -14.774 -11.096 20.646 1.00 71.81 192 ILE A N 1
ATOM 1584 C CA . ILE A 1 192 ? -15.357 -12.237 19.925 1.00 71.81 192 ILE A CA 1
ATOM 1585 C C . ILE A 1 192 ? -15.154 -13.507 20.747 1.00 71.81 192 ILE A C 1
ATOM 1587 O O . ILE A 1 192 ? -16.132 -14.174 21.079 1.00 71.81 192 ILE A O 1
ATOM 1591 N N . LYS A 1 193 ? -13.917 -13.788 21.176 1.00 73.81 193 LYS A N 1
ATOM 1592 C CA . LYS A 1 193 ? -13.587 -14.944 22.019 1.00 73.81 193 LYS A CA 1
ATOM 1593 C C . LYS A 1 193 ? -14.405 -14.954 23.303 1.00 73.81 193 LYS A C 1
ATOM 1595 O O . LYS A 1 193 ? -14.937 -15.990 23.663 1.00 73.81 193 LYS A O 1
ATOM 1600 N N . ASN A 1 194 ? -14.571 -13.809 23.960 1.00 69.50 194 ASN A N 1
ATOM 1601 C CA . ASN A 1 194 ? -15.359 -13.678 25.180 1.00 69.50 194 ASN A CA 1
ATOM 1602 C C . ASN A 1 194 ? -16.862 -13.749 24.926 1.00 69.50 194 ASN A C 1
ATOM 1604 O O . ASN A 1 194 ? -17.571 -14.156 25.830 1.00 69.50 194 ASN A O 1
ATOM 1608 N N . LYS A 1 195 ? -17.384 -13.370 23.753 1.00 68.62 195 LYS A N 1
ATOM 1609 C CA . LYS A 1 195 ? -18.801 -13.584 23.401 1.00 68.62 195 LYS A CA 1
ATOM 1610 C C . LYS A 1 195 ? -19.089 -15.043 23.069 1.00 68.62 195 LYS A C 1
ATOM 1612 O O . LYS A 1 195 ? -20.088 -15.569 23.545 1.00 68.62 195 LYS A O 1
ATOM 1617 N N . VAL A 1 196 ? -18.207 -15.691 22.310 1.00 67.31 196 VAL A N 1
ATOM 1618 C CA . VAL A 1 196 ? -18.273 -17.130 22.013 1.00 67.31 196 VAL A CA 1
ATOM 1619 C C . VAL A 1 196 ? -18.126 -17.921 23.309 1.00 67.31 196 VAL A C 1
ATOM 1621 O O . VAL A 1 196 ? -18.995 -18.710 23.653 1.00 67.31 196 VAL A O 1
ATOM 1624 N N . SER A 1 197 ? -17.105 -17.605 24.105 1.00 60.69 197 SER A N 1
ATOM 1625 C CA . SER A 1 197 ? -16.887 -18.185 25.426 1.00 60.69 197 SER A CA 1
ATOM 1626 C C . SER A 1 197 ? -17.971 -17.792 26.419 1.00 60.69 197 SER A C 1
ATOM 1628 O O . SER A 1 197 ? -18.248 -18.605 27.273 1.00 60.69 197 SER A O 1
ATOM 1630 N N . LYS A 1 198 ? -18.635 -16.627 26.341 1.00 56.19 198 LYS A N 1
ATOM 1631 C CA . LYS A 1 198 ? -19.822 -16.310 27.166 1.00 56.19 198 LYS A CA 1
ATOM 1632 C C . LYS A 1 198 ? -21.079 -17.030 26.724 1.00 56.19 198 LYS A C 1
ATOM 1634 O O . LYS A 1 198 ? -21.908 -17.238 27.585 1.00 56.19 198 LYS A O 1
ATOM 1639 N N . ARG A 1 199 ? -21.250 -17.402 25.453 1.00 56.66 199 ARG A N 1
ATOM 1640 C CA . ARG A 1 199 ? -22.301 -18.360 25.063 1.00 56.66 199 ARG A CA 1
ATOM 1641 C C . ARG A 1 199 ? -21.987 -19.730 25.658 1.00 56.66 199 ARG A C 1
ATOM 1643 O O . ARG A 1 199 ? -22.788 -20.254 26.415 1.00 56.66 199 ARG A O 1
ATOM 1650 N N . HIS A 1 200 ? -20.753 -20.188 25.466 1.00 46.25 200 HIS A N 1
ATOM 1651 C CA . HIS A 1 200 ? -20.261 -21.460 25.997 1.00 46.25 200 HIS A CA 1
ATOM 1652 C C . HIS A 1 200 ? -20.190 -21.502 27.532 1.00 46.25 200 HIS A C 1
ATOM 1654 O O . HIS A 1 200 ? -20.313 -22.547 28.149 1.00 46.25 200 HIS A O 1
ATOM 1660 N N . SER A 1 201 ? -19.981 -20.356 28.174 1.00 44.84 201 SER A N 1
ATOM 1661 C CA . SER A 1 201 ? -20.010 -20.181 29.621 1.00 44.84 201 SER A CA 1
ATOM 1662 C C . SER A 1 201 ? -21.323 -19.612 30.106 1.00 44.84 201 SER A C 1
ATOM 1664 O O . SER A 1 201 ? -21.468 -19.490 31.289 1.00 44.84 201 SER A O 1
ATOM 1666 N N . LEU A 1 202 ? -22.327 -19.310 29.295 1.00 52.25 202 LEU A N 1
ATOM 1667 C CA . LEU A 1 202 ? -23.703 -19.249 29.800 1.00 52.25 202 LEU A CA 1
ATOM 1668 C C . LEU A 1 202 ? -24.241 -20.678 29.926 1.00 52.25 202 LEU A C 1
ATOM 1670 O O . LEU A 1 202 ? -24.972 -20.951 30.866 1.00 52.25 202 LEU A O 1
ATOM 1674 N N . GLU A 1 203 ? -23.759 -21.600 29.085 1.00 49.47 203 GLU A N 1
ATOM 1675 C CA . GLU A 1 203 ? -23.895 -23.047 29.295 1.00 49.47 203 GLU A CA 1
ATOM 1676 C C . GLU A 1 203 ? -23.049 -23.545 30.486 1.00 49.47 203 GLU A C 1
ATOM 1678 O O . GLU A 1 203 ? -23.552 -24.284 31.325 1.00 49.47 203 GLU A O 1
ATOM 1683 N N . ILE A 1 204 ? -21.787 -23.104 30.628 1.00 45.56 204 ILE A N 1
ATOM 1684 C CA . ILE A 1 204 ? -20.891 -23.571 31.712 1.00 45.56 204 ILE A CA 1
ATOM 1685 C C . ILE A 1 204 ? -21.001 -22.760 33.020 1.00 45.56 204 ILE A C 1
ATOM 1687 O O . ILE A 1 204 ? -20.700 -23.302 34.067 1.00 45.56 204 ILE A O 1
ATOM 1691 N N . LYS A 1 205 ? -21.460 -21.500 33.055 1.00 41.06 205 LYS A N 1
ATOM 1692 C CA . LYS A 1 205 ? -21.608 -20.651 34.276 1.00 41.06 205 LYS A CA 1
ATOM 1693 C C . LYS A 1 205 ? -22.952 -20.866 34.989 1.00 41.06 205 LYS A C 1
ATOM 1695 O O . LYS A 1 205 ? -23.356 -20.034 35.796 1.00 41.06 205 LYS A O 1
ATOM 1700 N N . ASN A 1 206 ? -23.542 -22.041 34.777 1.00 49.47 206 ASN A N 1
ATOM 1701 C CA . ASN A 1 206 ? -24.062 -22.857 35.877 1.00 49.47 206 ASN A CA 1
ATOM 1702 C C . ASN A 1 206 ? -22.945 -23.382 36.824 1.00 49.47 206 ASN A C 1
ATOM 1704 O O . ASN A 1 206 ? -23.250 -23.995 37.836 1.00 49.47 206 ASN A O 1
ATOM 1708 N N . MET A 1 207 ? -21.655 -23.132 36.555 1.00 41.81 207 MET A N 1
ATOM 1709 C CA . MET A 1 207 ? -20.503 -23.636 37.323 1.00 41.81 207 MET A CA 1
ATOM 1710 C C . MET A 1 207 ? -19.339 -22.628 37.456 1.00 41.81 207 MET A C 1
ATOM 1712 O O . MET A 1 207 ? -18.195 -22.916 37.124 1.00 41.81 207 MET A O 1
ATOM 1716 N N . SER A 1 208 ? -19.586 -21.475 38.083 1.00 42.88 208 SER A N 1
ATOM 1717 C CA . SER A 1 208 ? -18.551 -20.620 38.713 1.00 42.88 208 SER A CA 1
ATOM 1718 C C . SER A 1 208 ? -17.735 -19.651 37.833 1.00 42.88 208 SER A C 1
ATOM 1720 O O . SER A 1 208 ? -17.708 -19.684 36.605 1.00 42.88 208 SER A O 1
ATOM 1722 N N . HIS A 1 209 ? -17.153 -18.662 38.513 1.00 40.50 209 HIS A N 1
ATOM 1723 C CA . HIS A 1 209 ? -16.959 -17.298 38.038 1.00 40.50 209 HIS A CA 1
ATOM 1724 C C . HIS A 1 209 ? -15.504 -16.861 38.266 1.00 40.50 209 HIS A C 1
ATOM 1726 O O . HIS A 1 209 ? -15.106 -16.731 39.415 1.00 40.50 209 HIS A O 1
ATOM 1732 N N . GLN A 1 210 ? -14.733 -16.535 37.218 1.00 40.28 210 GLN A N 1
ATOM 1733 C CA . GLN A 1 210 ? -13.493 -15.749 37.364 1.00 40.28 210 GLN A CA 1
ATOM 1734 C C . GLN A 1 210 ? -13.203 -14.850 36.151 1.00 40.28 210 GLN A C 1
ATOM 1736 O O . GLN A 1 210 ? -13.508 -15.178 35.006 1.00 40.28 210 GLN A O 1
ATOM 1741 N N . VAL A 1 211 ? -12.627 -13.677 36.429 1.00 43.03 211 VAL A N 1
ATOM 1742 C CA . VAL A 1 211 ? -12.246 -12.636 35.463 1.00 43.03 211 VAL A CA 1
ATOM 1743 C C . VAL A 1 211 ? -10.727 -12.678 35.271 1.00 43.03 211 VAL A C 1
ATOM 1745 O O . VAL A 1 211 ? -9.988 -12.605 36.248 1.00 43.03 211 VAL A O 1
ATOM 1748 N N . LYS A 1 212 ? -10.254 -12.776 34.020 1.00 43.09 212 LYS A N 1
ATOM 1749 C CA . LYS A 1 212 ? -8.827 -12.928 33.677 1.00 43.09 212 LYS A CA 1
ATOM 1750 C C . LYS A 1 212 ? -8.217 -11.607 33.184 1.00 43.09 212 LYS A C 1
ATOM 1752 O O . LYS A 1 212 ? -8.812 -10.917 32.359 1.00 43.09 212 LYS A O 1
ATOM 1757 N N . LYS A 1 213 ? -7.021 -11.273 33.683 1.00 39.78 213 LYS A N 1
ATOM 1758 C CA . LYS A 1 213 ? -6.198 -10.105 33.309 1.00 39.78 213 LYS A CA 1
ATOM 1759 C C . LYS A 1 213 ? -5.202 -10.539 32.221 1.00 39.78 213 LYS A C 1
ATOM 1761 O O . LYS A 1 213 ? -4.530 -11.551 32.409 1.00 39.78 213 LYS A O 1
ATOM 1766 N N . ILE A 1 214 ? -5.112 -9.826 31.096 1.00 47.00 214 ILE A N 1
ATOM 1767 C CA . ILE A 1 214 ? -4.261 -10.215 29.953 1.00 47.00 214 ILE A CA 1
ATOM 1768 C C . ILE A 1 214 ? -3.097 -9.227 29.813 1.00 47.00 214 ILE A C 1
ATOM 1770 O O . ILE A 1 214 ? -3.304 -8.023 29.686 1.00 47.00 214 ILE A O 1
ATOM 1774 N N . LYS A 1 215 ? -1.864 -9.748 29.851 1.00 44.69 215 LYS A N 1
ATOM 1775 C CA . LYS A 1 215 ? -0.633 -9.031 29.485 1.00 44.69 215 LYS A CA 1
ATOM 1776 C C . LYS A 1 215 ? -0.383 -9.266 27.994 1.00 44.69 215 LYS A C 1
ATOM 1778 O O . LYS A 1 215 ? -0.167 -10.406 27.592 1.00 44.69 215 LYS A O 1
ATOM 1783 N N . ILE A 1 216 ? -0.416 -8.209 27.181 1.00 48.19 216 ILE A N 1
ATOM 1784 C CA . ILE A 1 216 ? -0.049 -8.293 25.760 1.00 48.19 216 ILE A CA 1
ATOM 1785 C C . ILE A 1 216 ? 1.469 -8.468 25.673 1.00 48.19 216 ILE A C 1
ATOM 1787 O O . ILE A 1 216 ? 2.222 -7.622 26.153 1.00 48.19 216 ILE A O 1
ATOM 1791 N N . ASN A 1 217 ? 1.908 -9.578 25.081 1.00 45.19 217 ASN A N 1
ATOM 1792 C CA . ASN A 1 217 ? 3.319 -9.880 24.867 1.00 45.19 217 ASN A CA 1
ATOM 1793 C C . ASN A 1 217 ? 3.774 -9.288 23.519 1.00 45.19 217 ASN A C 1
ATOM 1795 O O . ASN A 1 217 ? 3.043 -9.401 22.533 1.00 45.19 217 ASN A O 1
ATOM 1799 N N . TYR A 1 218 ? 4.967 -8.683 23.456 1.00 48.22 218 TYR A N 1
ATOM 1800 C CA . TYR A 1 218 ? 5.498 -7.986 22.265 1.00 48.22 218 TYR A CA 1
ATOM 1801 C C . TYR A 1 218 ? 5.534 -8.855 20.995 1.00 48.22 218 TYR A C 1
ATOM 1803 O O . TYR A 1 218 ? 5.484 -8.335 19.884 1.00 48.22 218 TYR A O 1
ATOM 1811 N N . ILE A 1 219 ? 5.526 -10.177 21.163 1.00 43.47 219 ILE A N 1
ATOM 1812 C CA . ILE A 1 219 ? 5.435 -11.172 20.092 1.00 43.47 219 ILE A CA 1
ATOM 1813 C C . ILE A 1 219 ? 4.190 -10.938 19.216 1.00 43.47 219 ILE A C 1
ATOM 1815 O O . ILE A 1 219 ? 4.297 -10.934 17.997 1.00 43.47 219 ILE A O 1
ATOM 1819 N N . LEU A 1 220 ? 3.023 -10.639 19.798 1.00 47.19 220 LEU A N 1
ATOM 1820 C CA . LEU A 1 220 ? 1.783 -10.413 19.034 1.00 47.19 220 LEU A CA 1
ATOM 1821 C C . LEU A 1 220 ? 1.838 -9.152 18.154 1.00 47.19 220 LEU A C 1
ATOM 1823 O O . LEU A 1 220 ? 1.206 -9.108 17.101 1.00 47.19 220 LEU A O 1
ATOM 1827 N N . LEU A 1 221 ? 2.629 -8.152 18.561 1.00 51.00 221 LEU A N 1
ATOM 1828 C CA . LEU A 1 221 ? 2.893 -6.953 17.763 1.00 51.00 221 LEU A CA 1
ATOM 1829 C C . LEU A 1 221 ? 3.732 -7.261 16.516 1.00 51.00 221 LEU A C 1
ATOM 1831 O O . LEU A 1 221 ? 3.556 -6.614 15.488 1.00 51.00 221 LEU A O 1
ATOM 1835 N N . PHE A 1 222 ? 4.627 -8.245 16.617 1.00 45.06 222 PHE A N 1
ATOM 1836 C CA . PHE A 1 222 ? 5.551 -8.633 15.553 1.00 45.06 222 PHE A CA 1
ATOM 1837 C C . PHE A 1 222 ? 4.885 -9.507 14.476 1.00 45.06 222 PHE A C 1
ATOM 1839 O O . PHE A 1 222 ? 5.236 -9.410 13.305 1.00 45.06 222 PHE A O 1
ATOM 1846 N N . TRP A 1 223 ? 3.880 -10.314 14.842 1.00 45.44 223 TRP A N 1
ATOM 1847 C CA . TRP A 1 223 ? 3.164 -11.190 13.898 1.00 45.44 223 TRP A CA 1
ATOM 1848 C C . TRP A 1 223 ? 2.066 -10.487 13.086 1.00 45.44 223 TRP A C 1
ATOM 1850 O O . TRP A 1 223 ? 1.688 -10.970 12.022 1.00 45.44 223 TRP A O 1
ATOM 1860 N N . MET A 1 224 ? 1.543 -9.339 13.530 1.00 52.69 224 MET A N 1
ATOM 1861 C CA . MET A 1 224 ? 0.474 -8.641 12.796 1.00 52.69 224 MET A CA 1
ATOM 1862 C C . MET A 1 224 ? 0.876 -8.126 11.402 1.00 52.69 224 MET A C 1
ATOM 1864 O O . MET A 1 224 ? 0.078 -8.309 10.482 1.00 52.69 224 MET A O 1
ATOM 1868 N N . PRO A 1 225 ? 2.071 -7.542 11.191 1.00 50.25 225 PRO A N 1
ATOM 1869 C CA . PRO A 1 225 ? 2.563 -7.222 9.852 1.00 50.25 225 PRO A CA 1
ATOM 1870 C C . PRO A 1 225 ? 2.593 -8.448 8.936 1.00 50.25 225 PRO A C 1
ATOM 1872 O O . PRO A 1 225 ? 2.222 -8.337 7.776 1.00 50.25 225 PRO A O 1
ATOM 1875 N N . ILE A 1 226 ? 2.944 -9.623 9.473 1.00 50.16 226 ILE A N 1
ATOM 1876 C CA . ILE A 1 226 ? 2.981 -10.893 8.735 1.00 50.16 226 ILE A CA 1
ATOM 1877 C C . ILE A 1 226 ? 1.563 -11.337 8.354 1.00 50.16 226 ILE A C 1
ATOM 1879 O O . ILE A 1 226 ? 1.321 -11.696 7.208 1.00 50.16 226 ILE A O 1
ATOM 1883 N N . CYS A 1 227 ? 0.591 -11.253 9.268 1.00 48.97 227 CYS A N 1
ATOM 1884 C CA . CYS A 1 227 ? -0.802 -11.594 8.959 1.00 48.97 227 CYS A CA 1
ATOM 1885 C C . CYS A 1 227 ? -1.434 -10.637 7.937 1.00 48.97 227 CYS A C 1
ATOM 1887 O O . CYS A 1 227 ? -2.200 -11.079 7.083 1.00 48.97 227 CYS A O 1
ATOM 1889 N N . ILE A 1 228 ? -1.117 -9.339 8.007 1.00 54.53 228 ILE A N 1
ATOM 1890 C CA . ILE A 1 228 ? -1.558 -8.363 7.001 1.00 54.53 228 ILE A CA 1
ATOM 1891 C C . ILE A 1 228 ? -0.870 -8.642 5.671 1.00 54.53 228 ILE A C 1
ATOM 1893 O O . ILE A 1 228 ? -1.558 -8.642 4.664 1.00 54.53 228 ILE A O 1
ATOM 1897 N N . PHE A 1 229 ? 0.427 -8.956 5.670 1.00 50.97 229 PHE A N 1
ATOM 1898 C CA . PHE A 1 229 ? 1.182 -9.323 4.473 1.00 50.97 229 PHE A CA 1
ATOM 1899 C C . PHE A 1 229 ? 0.603 -10.566 3.782 1.00 50.97 229 PHE A C 1
ATOM 1901 O O . PHE A 1 229 ? 0.385 -10.553 2.573 1.00 50.97 229 PHE A O 1
ATOM 1908 N N . ILE A 1 230 ? 0.261 -11.605 4.552 1.00 48.66 230 ILE A N 1
ATOM 1909 C CA . ILE A 1 230 ? -0.426 -12.806 4.052 1.00 48.66 230 ILE A CA 1
ATOM 1910 C C . ILE A 1 230 ? -1.812 -12.443 3.505 1.00 48.66 230 ILE A C 1
ATOM 1912 O O . ILE A 1 230 ? -2.176 -12.881 2.417 1.00 48.66 230 ILE A O 1
ATOM 1916 N N . GLY A 1 231 ? -2.572 -11.611 4.223 1.00 48.31 231 GLY A N 1
ATOM 1917 C CA . GLY A 1 231 ? -3.895 -11.156 3.794 1.00 48.31 231 GLY A CA 1
ATOM 1918 C C . GLY A 1 231 ? -3.863 -10.327 2.509 1.00 48.31 231 GLY A C 1
ATOM 1919 O O . GLY A 1 231 ? -4.686 -10.560 1.630 1.00 48.31 231 GLY A O 1
ATOM 1920 N N . THR A 1 232 ? -2.901 -9.407 2.372 1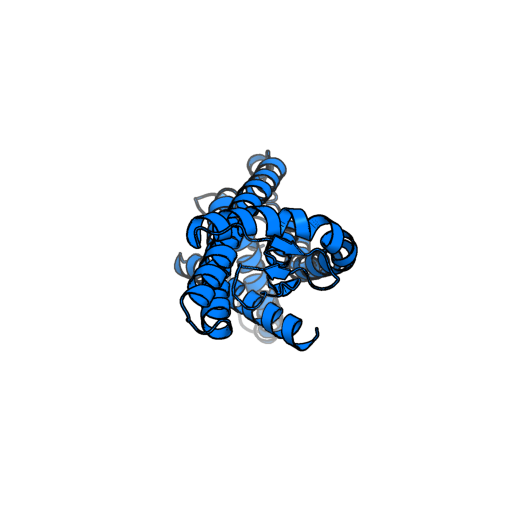.00 52.38 232 THR A N 1
ATOM 1921 C CA . THR A 1 232 ? -2.695 -8.596 1.164 1.00 52.38 232 THR A CA 1
ATOM 1922 C C . THR A 1 232 ? -2.172 -9.427 0.001 1.00 52.38 232 THR A C 1
ATOM 1924 O O . THR A 1 232 ? -2.622 -9.231 -1.120 1.00 52.38 232 THR A O 1
ATOM 1927 N N . GLY A 1 233 ? -1.283 -10.393 0.253 1.00 48.00 233 GLY A N 1
ATOM 1928 C CA . GLY A 1 233 ? -0.831 -11.335 -0.773 1.00 48.00 233 GLY A CA 1
ATOM 1929 C C . GLY A 1 233 ? -1.986 -12.182 -1.314 1.00 48.00 233 GLY A C 1
ATOM 1930 O O . GLY A 1 233 ? -2.129 -12.334 -2.522 1.00 48.00 233 GLY A O 1
ATOM 1931 N N . LEU A 1 234 ? -2.875 -12.654 -0.434 1.00 43.72 234 LEU A N 1
ATOM 1932 C CA . LEU A 1 234 ? -4.089 -13.379 -0.822 1.00 43.72 234 LEU A CA 1
ATOM 1933 C C . LEU A 1 234 ? -5.068 -12.516 -1.625 1.00 43.72 234 LEU A C 1
ATOM 1935 O O . LEU A 1 234 ? -5.607 -12.995 -2.618 1.00 43.72 234 LEU A O 1
ATOM 1939 N N . SER A 1 235 ? -5.304 -11.258 -1.243 1.00 43.75 235 SER A N 1
ATOM 1940 C CA . SER A 1 235 ? -6.206 -10.384 -2.005 1.00 43.75 235 SER A CA 1
ATOM 1941 C C . SER A 1 235 ? -5.620 -9.932 -3.345 1.00 43.75 235 SER A C 1
ATOM 1943 O O . SER A 1 235 ? -6.384 -9.805 -4.299 1.00 43.75 235 SER A O 1
ATOM 1945 N N . ILE A 1 236 ? -4.297 -9.777 -3.463 1.00 48.75 236 ILE A N 1
ATOM 1946 C CA . ILE A 1 236 ? -3.615 -9.545 -4.750 1.00 48.75 236 ILE A CA 1
ATOM 1947 C C . ILE A 1 236 ? -3.741 -10.780 -5.655 1.00 48.75 236 ILE A C 1
ATOM 1949 O O . ILE A 1 236 ? -4.145 -10.640 -6.806 1.00 48.75 236 ILE A O 1
ATOM 1953 N N . LEU A 1 237 ? -3.509 -11.989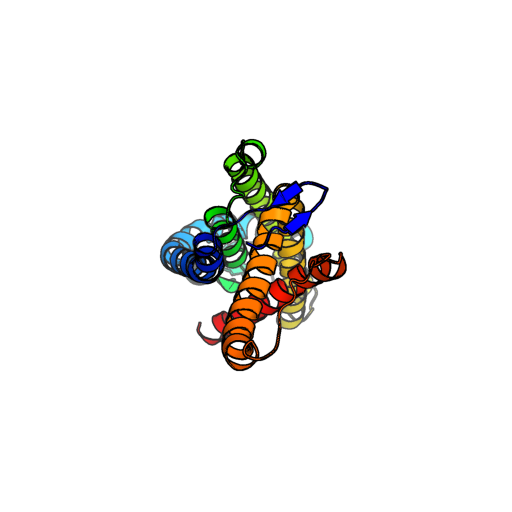 -5.126 1.00 44.12 237 LEU A N 1
ATOM 1954 C CA . LEU A 1 237 ? -3.682 -13.247 -5.870 1.00 44.12 237 LEU A CA 1
ATOM 1955 C C . LEU A 1 237 ? -5.125 -13.467 -6.345 1.00 44.12 237 LEU A C 1
ATOM 1957 O O . LEU A 1 237 ? -5.351 -14.012 -7.424 1.00 44.12 237 LEU A O 1
ATOM 1961 N N . VAL A 1 238 ? -6.113 -13.059 -5.544 1.00 45.12 238 VAL A N 1
ATOM 1962 C CA . VAL A 1 238 ? -7.528 -13.105 -5.938 1.00 45.12 238 VAL A CA 1
ATOM 1963 C C . VAL A 1 238 ? -7.826 -12.059 -7.013 1.00 45.12 238 VAL A C 1
ATOM 1965 O O . VAL A 1 238 ? -8.504 -12.380 -7.983 1.00 45.12 238 VAL A O 1
ATOM 1968 N N . TYR A 1 239 ? -7.292 -10.841 -6.893 1.00 43.31 239 TYR A N 1
ATOM 1969 C CA . TYR A 1 239 ? -7.476 -9.788 -7.895 1.00 43.31 239 TYR A CA 1
ATOM 1970 C C . TYR A 1 239 ? -6.875 -10.175 -9.257 1.00 43.31 239 TYR A C 1
ATOM 1972 O O . TYR A 1 239 ? -7.561 -10.053 -10.265 1.00 43.31 239 TYR A O 1
ATOM 1980 N N . GLN A 1 240 ? -5.658 -10.734 -9.281 1.00 46.28 240 GLN A N 1
ATOM 1981 C CA . GLN A 1 240 ? -4.982 -11.222 -10.498 1.00 46.28 240 GLN A CA 1
ATOM 1982 C C . GLN A 1 240 ? -5.663 -12.433 -11.163 1.00 46.28 240 GLN A C 1
ATOM 1984 O O . GLN A 1 240 ? -5.357 -12.759 -12.303 1.00 46.28 240 GLN A O 1
ATOM 1989 N N . LYS A 1 241 ? -6.540 -13.156 -10.453 1.00 46.97 241 LYS A N 1
ATOM 1990 C CA . LYS A 1 241 ? -7.321 -14.265 -11.030 1.00 46.97 241 LYS A CA 1
ATOM 1991 C C . LYS A 1 241 ? -8.675 -13.831 -11.582 1.00 46.97 241 LYS A C 1
ATOM 1993 O O . LYS A 1 241 ? -9.289 -14.594 -12.323 1.00 46.97 241 LYS A O 1
ATOM 1998 N N . ILE A 1 242 ? -9.170 -12.671 -11.156 1.00 44.94 242 ILE A N 1
ATOM 1999 C CA . ILE A 1 242 ? -10.479 -12.142 -11.554 1.00 44.94 242 ILE A CA 1
ATOM 2000 C C . ILE A 1 242 ? -10.349 -11.194 -12.757 1.00 44.94 242 ILE A C 1
ATOM 2002 O O . ILE A 1 242 ? -11.299 -11.086 -13.530 1.00 44.94 242 ILE A O 1
ATOM 2006 N N . PHE A 1 243 ? -9.194 -10.543 -12.922 1.00 37.47 243 PHE A N 1
ATOM 2007 C CA . PHE A 1 243 ? -8.879 -9.601 -14.000 1.00 37.47 243 PHE A CA 1
ATOM 2008 C C . PHE A 1 243 ? -7.615 -10.024 -14.739 1.00 37.47 243 PHE A C 1
ATOM 2010 O O . PHE A 1 243 ? -7.586 -9.838 -15.974 1.00 37.47 243 PHE A O 1
#

Secondary structure (DSSP, 8-state):
--PEEETTEEE---HHHHHHHHHHHHHHHHHHHHHHHHHHHHHHHHHHHHHHHHHHHHHTS--EEE-SSS-EEE-TTSPPEE--GGGSSHHHHHHHHHHHHHSPPPS-HHHHTTHHHHHHHHHHHHHHHHHHHHHHHHHHHHHHHHTT--HHHHHHHHHHHHHHHHHHHHHHHHTTTHHHHHHHHHHHHHHHHHHHHHHHHHHHTTS-------PPPHHHHHHHHHHHHHHHHHHHHHHHHH-

Sequence (243 aa):
MISLEFRRINYRFSWKSSIIFIIFCPLTAFCIIMITNYFWLYFFPLYIFPAGILTSIFVGKICTISLNTNYTLQVPDSVGVYFTLGCSPYPAIVLFLAICLIAPHNKIRGMNKNIWKRKILTFIISSIIIFIVNSFRIAITIYLYHIGTPYYPMHDILEYITTFIAVFTFFICTYSWLPEILISGIWNIESIKNKVSKRHSLEIKNMSHQVKKIKINYILLFWMPICIFIGTGLSILVYQKIF